Protein AF-A0A353GTS8-F1 (afdb_monomer)

Radius of gyration: 23.55 Å; Cα contacts (8 Å, |Δi|>4): 526; chains: 1; bounding box: 61×59×68 Å

Structure (mmCIF, N/CA/C/O backbone):
data_AF-A0A353GTS8-F1
#
_entry.id   AF-A0A353GTS8-F1
#
loop_
_atom_site.group_PDB
_atom_site.id
_atom_site.type_symbol
_atom_site.label_atom_id
_atom_site.label_alt_id
_atom_site.label_comp_id
_atom_site.label_asym_id
_atom_site.label_entity_id
_atom_site.label_seq_id
_atom_site.pdbx_PDB_ins_code
_atom_site.Cartn_x
_atom_site.Cartn_y
_atom_site.Cartn_z
_atom_site.occupancy
_atom_site.B_iso_or_equiv
_atom_site.auth_seq_id
_atom_site.auth_comp_id
_atom_site.auth_asym_id
_atom_site.auth_atom_id
_atom_site.pdbx_PDB_model_num
ATOM 1 N N . LYS A 1 1 ? 33.425 -7.346 -13.326 1.00 36.97 1 LYS A N 1
ATOM 2 C CA . LYS A 1 1 ? 34.165 -8.453 -13.984 1.00 36.97 1 LYS A CA 1
ATOM 3 C C . LYS A 1 1 ? 34.888 -9.309 -12.943 1.00 36.97 1 LYS A C 1
ATOM 5 O O . LYS A 1 1 ? 36.010 -9.003 -12.564 1.00 36.97 1 LYS A O 1
ATOM 10 N N . LYS A 1 2 ? 34.224 -10.371 -12.502 1.00 30.95 2 LYS A N 1
ATOM 11 C CA . LYS A 1 2 ? 34.784 -11.655 -12.063 1.00 30.95 2 LYS A CA 1
ATOM 12 C C . LYS A 1 2 ? 33.731 -12.673 -12.523 1.00 30.95 2 LYS A C 1
ATOM 14 O O . LYS A 1 2 ? 32.550 -12.360 -12.424 1.00 30.95 2 LYS A O 1
ATOM 19 N N . ASP A 1 3 ? 34.167 -13.762 -13.146 1.00 36.28 3 ASP A N 1
ATOM 20 C CA . ASP A 1 3 ? 33.335 -14.877 -13.640 1.00 36.28 3 ASP A CA 1
ATOM 21 C C . ASP A 1 3 ? 32.524 -14.676 -14.933 1.00 36.28 3 ASP A C 1
ATOM 23 O O . ASP A 1 3 ? 31.376 -15.080 -15.009 1.00 36.28 3 ASP A O 1
ATOM 27 N N . GLY A 1 4 ? 33.099 -14.100 -15.996 1.00 28.16 4 GLY A N 1
ATOM 28 C CA . GLY A 1 4 ? 32.528 -14.247 -17.355 1.00 28.16 4 GLY A CA 1
ATOM 29 C C . GLY A 1 4 ? 31.118 -13.671 -17.591 1.00 28.16 4 GLY A C 1
ATOM 30 O O . GLY A 1 4 ? 30.607 -13.765 -18.702 1.00 28.16 4 GLY A O 1
ATOM 31 N N . TYR A 1 5 ? 30.506 -13.040 -16.591 1.00 37.50 5 TYR A N 1
ATOM 32 C CA . TYR A 1 5 ? 29.200 -12.411 -16.699 1.00 37.50 5 TYR A CA 1
ATOM 33 C C . TYR A 1 5 ? 29.319 -11.118 -17.510 1.00 37.50 5 TYR A C 1
ATOM 35 O O . TYR A 1 5 ? 30.032 -10.184 -17.117 1.00 37.50 5 TYR A O 1
ATOM 43 N N . GLN A 1 6 ? 28.624 -11.063 -18.649 1.00 32.59 6 GLN A N 1
ATOM 44 C CA . GLN A 1 6 ? 28.297 -9.786 -19.269 1.00 32.59 6 GLN A CA 1
ATOM 45 C C . GLN A 1 6 ? 27.405 -9.029 -18.284 1.00 32.59 6 GLN A C 1
ATOM 47 O O . GLN A 1 6 ? 26.354 -9.513 -17.871 1.00 32.59 6 GLN A O 1
ATOM 52 N N . VAL A 1 7 ? 27.890 -7.877 -17.830 1.00 33.91 7 VAL A N 1
ATOM 53 C CA . VAL A 1 7 ? 27.122 -6.968 -16.982 1.00 33.91 7 VAL A CA 1
ATOM 54 C C . VAL A 1 7 ? 26.017 -6.410 -17.870 1.00 33.91 7 VAL A C 1
ATOM 56 O O . VAL A 1 7 ? 26.316 -5.660 -18.795 1.00 33.91 7 VAL A O 1
ATOM 59 N N . ALA A 1 8 ? 24.771 -6.821 -17.630 1.00 37.22 8 ALA A N 1
ATOM 60 C CA . ALA A 1 8 ? 23.622 -6.203 -18.272 1.00 37.22 8 ALA A CA 1
ATOM 61 C C . ALA A 1 8 ? 23.578 -4.722 -17.885 1.00 37.22 8 ALA A C 1
ATOM 63 O O . ALA A 1 8 ? 23.675 -4.376 -16.704 1.00 37.22 8 ALA A O 1
ATOM 64 N N . THR A 1 9 ? 23.442 -3.850 -18.879 1.00 31.28 9 THR A N 1
ATOM 65 C CA . THR A 1 9 ? 23.091 -2.451 -18.653 1.00 31.28 9 THR A CA 1
ATOM 66 C C . THR A 1 9 ? 21.663 -2.431 -18.118 1.00 31.28 9 THR A C 1
ATOM 68 O O . THR A 1 9 ? 20.727 -2.717 -18.857 1.00 31.28 9 THR A O 1
ATOM 71 N N . ILE A 1 10 ? 21.496 -2.150 -16.824 1.00 41.00 10 ILE A N 1
ATOM 72 C CA . ILE A 1 10 ? 20.175 -1.968 -16.219 1.00 41.00 10 ILE A CA 1
ATOM 73 C C . ILE A 1 10 ? 19.701 -0.566 -16.604 1.00 41.00 10 ILE A C 1
ATOM 75 O O . ILE A 1 10 ? 20.179 0.419 -16.044 1.00 41.00 10 ILE A O 1
ATOM 79 N N . ILE A 1 11 ? 18.782 -0.471 -17.563 1.00 36.62 11 ILE A N 1
ATOM 80 C CA . ILE A 1 11 ? 18.068 0.774 -17.875 1.00 36.62 11 ILE A CA 1
ATOM 81 C C . ILE A 1 11 ? 16.674 0.636 -17.264 1.00 36.62 11 ILE A C 1
ATOM 83 O O . ILE A 1 11 ? 15.942 -0.292 -17.600 1.00 36.62 11 ILE A O 1
ATOM 87 N N . GLY A 1 12 ? 16.331 1.504 -16.308 1.00 54.31 12 GLY A N 1
ATOM 88 C CA . GLY A 1 12 ? 14.983 1.546 -15.721 1.00 54.31 12 GLY A CA 1
ATOM 89 C C . GLY A 1 12 ? 14.512 0.245 -15.054 1.00 54.31 12 GLY A C 1
ATOM 90 O O . GLY A 1 12 ? 13.325 -0.047 -15.079 1.00 54.31 12 GLY A O 1
ATOM 91 N N . GLY A 1 13 ? 15.423 -0.568 -14.502 1.00 75.81 13 GLY A N 1
ATOM 92 C CA . GLY A 1 13 ? 15.072 -1.842 -13.856 1.00 75.81 13 GLY A CA 1
ATOM 93 C C . GLY A 1 13 ? 14.897 -3.031 -14.809 1.00 75.81 13 GLY A C 1
ATOM 94 O O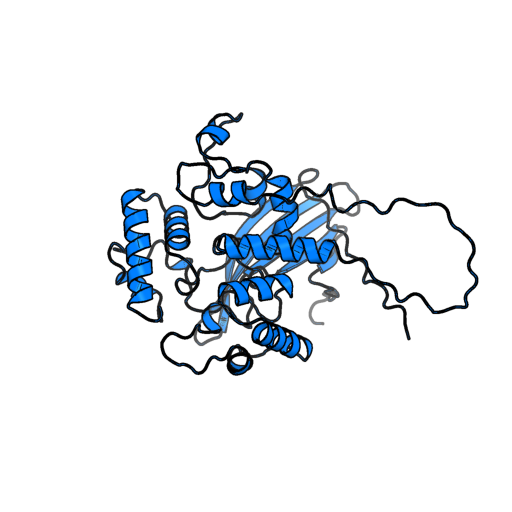 . GLY A 1 13 ? 14.585 -4.124 -14.347 1.00 75.81 13 GLY A O 1
ATOM 95 N N . ARG A 1 14 ? 15.139 -2.875 -16.118 1.00 86.81 14 ARG A N 1
ATOM 96 C CA . ARG A 1 14 ? 15.110 -3.976 -17.095 1.00 86.81 14 ARG A CA 1
ATOM 97 C C . ARG A 1 14 ? 16.515 -4.462 -17.463 1.00 86.81 14 ARG A C 1
ATOM 99 O O . ARG A 1 14 ? 17.439 -3.663 -17.589 1.00 86.81 14 ARG A O 1
ATOM 106 N N . ALA A 1 15 ? 16.657 -5.768 -17.679 1.00 88.38 15 ALA A N 1
ATOM 107 C CA . ALA A 1 15 ? 17.835 -6.409 -18.250 1.00 88.38 15 ALA A CA 1
ATOM 108 C C . ALA A 1 15 ? 17.426 -7.457 -19.296 1.00 88.38 15 ALA A C 1
ATOM 110 O O . ALA A 1 15 ? 16.598 -8.320 -19.015 1.00 88.38 15 ALA A O 1
ATOM 111 N N . ASP A 1 16 ? 18.042 -7.415 -20.475 1.00 89.25 16 ASP A N 1
ATOM 112 C CA . ASP A 1 16 ? 17.896 -8.432 -21.519 1.00 8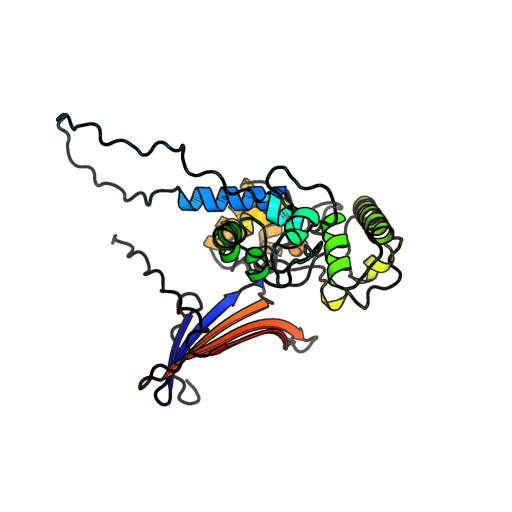9.25 16 ASP A CA 1
ATOM 113 C C . ASP A 1 16 ? 19.233 -9.170 -21.699 1.00 89.25 16 ASP A C 1
ATOM 115 O O . ASP A 1 16 ? 20.303 -8.559 -21.729 1.00 89.25 16 ASP A O 1
ATOM 119 N N . LEU A 1 17 ? 19.180 -10.498 -21.763 1.00 91.44 17 LEU A N 1
ATOM 120 C CA . LEU A 1 17 ? 20.337 -11.392 -21.765 1.00 91.44 17 LEU A CA 1
ATOM 121 C C . LEU A 1 17 ? 20.118 -12.524 -22.772 1.00 91.44 17 LEU A C 1
ATOM 123 O O . LEU A 1 17 ? 18.999 -13.002 -22.938 1.00 91.44 17 LEU A O 1
ATOM 127 N N . GLU A 1 18 ? 21.189 -13.021 -23.386 1.00 91.75 18 GLU A N 1
ATOM 128 C CA . GLU A 1 18 ? 21.155 -14.259 -24.168 1.00 91.75 18 GLU A CA 1
ATOM 129 C C . GLU A 1 18 ? 22.085 -15.298 -23.536 1.00 91.75 18 GLU A C 1
ATOM 131 O O . GLU A 1 18 ? 23.239 -15.001 -23.216 1.00 91.75 18 GLU A O 1
ATOM 136 N N . LYS A 1 19 ? 21.589 -16.522 -23.333 1.00 88.06 19 LYS A N 1
ATOM 137 C CA . LYS A 1 19 ? 22.383 -17.625 -22.786 1.00 88.06 19 LYS A CA 1
ATOM 138 C C . LYS A 1 19 ? 21.913 -18.969 -23.326 1.00 88.06 19 LYS A C 1
ATOM 140 O O . LYS A 1 19 ? 20.728 -19.273 -23.283 1.00 88.06 19 LYS A O 1
ATOM 145 N N . ASP A 1 20 ? 22.854 -19.776 -23.816 1.00 89.88 20 ASP A N 1
ATOM 146 C CA . ASP A 1 20 ? 22.619 -21.151 -24.283 1.00 89.88 20 ASP A CA 1
ATOM 147 C C . ASP A 1 20 ? 21.481 -21.276 -25.322 1.00 89.88 20 ASP A C 1
ATOM 149 O O . ASP A 1 20 ? 20.759 -22.271 -25.372 1.00 89.88 20 ASP A O 1
ATOM 153 N N . GLY A 1 21 ? 21.315 -20.252 -26.171 1.00 89.56 21 GLY A N 1
ATOM 154 C CA . GLY A 1 21 ? 20.250 -20.183 -27.177 1.00 89.56 21 GLY A CA 1
ATOM 155 C C . GLY A 1 21 ? 18.883 -19.753 -26.636 1.00 89.56 21 GLY A C 1
ATOM 156 O O . GLY A 1 21 ? 17.883 -19.936 -27.331 1.00 89.56 21 GLY A O 1
ATOM 157 N N . TYR A 1 22 ? 18.826 -19.193 -25.425 1.00 92.50 22 TYR A N 1
ATOM 158 C CA . TYR A 1 22 ? 17.634 -18.596 -24.828 1.00 92.50 22 TYR A CA 1
ATOM 159 C C . TYR A 1 22 ? 17.798 -17.090 -24.650 1.00 92.50 22 TYR A C 1
ATOM 161 O O . TYR A 1 22 ? 18.853 -16.625 -24.221 1.00 92.50 22 TYR A O 1
ATOM 169 N N . GLN A 1 23 ? 16.729 -16.347 -24.920 1.00 93.25 23 GLN A N 1
ATOM 170 C CA . GLN A 1 23 ? 16.597 -14.937 -24.567 1.00 93.25 23 GLN A CA 1
ATOM 171 C C . GLN A 1 23 ? 15.930 -14.832 -23.197 1.00 93.25 23 GLN A C 1
ATOM 173 O O . GLN A 1 23 ? 14.857 -15.397 -22.987 1.00 93.25 23 GLN A O 1
ATOM 178 N N . VAL A 1 24 ? 16.564 -14.124 -22.268 1.00 93.94 24 VAL A N 1
ATOM 179 C CA . VAL A 1 24 ? 16.074 -13.889 -20.912 1.00 93.94 24 VAL A CA 1
ATOM 180 C C . VAL A 1 24 ? 15.850 -12.395 -20.728 1.00 93.94 24 VAL A C 1
ATOM 182 O O . VAL A 1 24 ? 16.803 -11.623 -20.767 1.00 93.94 24 VAL A O 1
ATOM 185 N N . THR A 1 25 ? 14.605 -11.996 -20.493 1.00 93.69 25 THR A N 1
ATOM 186 C CA . THR A 1 25 ? 14.250 -10.625 -20.107 1.00 93.69 25 THR A CA 1
ATOM 187 C C . THR A 1 25 ? 13.888 -10.620 -18.632 1.00 93.69 25 THR A C 1
ATOM 189 O O . THR A 1 25 ? 13.064 -11.417 -18.195 1.00 93.69 25 THR A O 1
ATOM 192 N N . ILE A 1 26 ? 14.485 -9.719 -17.864 1.00 93.94 26 ILE A N 1
ATOM 193 C CA . ILE A 1 26 ? 14.225 -9.520 -16.440 1.00 93.94 26 ILE A CA 1
ATOM 194 C C . ILE A 1 26 ? 13.763 -8.080 -16.257 1.00 93.94 26 ILE A C 1
ATOM 196 O O . ILE A 1 26 ? 14.439 -7.157 -16.701 1.00 93.94 26 ILE A O 1
ATOM 200 N N . MET A 1 27 ? 12.642 -7.884 -15.580 1.00 92.62 27 MET A N 1
ATOM 201 C CA . MET A 1 27 ? 12.208 -6.595 -15.056 1.00 92.62 27 MET A CA 1
ATOM 202 C C . MET A 1 27 ? 12.216 -6.651 -13.535 1.00 92.62 27 MET A C 1
ATOM 204 O O . MET A 1 27 ? 11.795 -7.647 -12.947 1.00 92.62 27 MET A O 1
ATOM 208 N N . ILE A 1 28 ? 12.720 -5.588 -12.922 1.00 91.69 28 ILE A N 1
ATOM 209 C CA . ILE A 1 28 ? 12.871 -5.426 -11.483 1.00 91.69 28 ILE A CA 1
ATOM 210 C C . ILE A 1 28 ? 12.166 -4.135 -11.090 1.00 91.69 28 ILE A C 1
ATOM 212 O O . ILE A 1 28 ? 12.511 -3.064 -11.588 1.00 91.69 28 ILE A O 1
ATOM 216 N N . GLU A 1 29 ? 11.211 -4.240 -10.176 1.00 91.44 29 GLU A N 1
ATOM 217 C CA . GLU A 1 29 ? 10.439 -3.112 -9.663 1.00 91.44 29 GLU A CA 1
ATOM 218 C C . GLU A 1 29 ? 10.542 -3.041 -8.140 1.00 91.44 29 GLU A C 1
ATOM 220 O O . GLU A 1 29 ? 10.586 -4.063 -7.448 1.00 91.44 29 GLU A O 1
ATOM 225 N N . ASP A 1 30 ? 10.596 -1.817 -7.615 1.00 92.69 30 ASP A N 1
ATOM 226 C CA . ASP A 1 30 ? 10.519 -1.555 -6.182 1.00 92.69 30 ASP A CA 1
ATOM 227 C C . ASP A 1 30 ? 9.050 -1.397 -5.781 1.00 92.69 30 ASP A C 1
ATOM 229 O O . ASP A 1 30 ? 8.440 -0.348 -5.960 1.00 92.69 30 ASP A O 1
ATOM 233 N N . GLU A 1 31 ? 8.457 -2.456 -5.241 1.00 94.12 31 GLU A N 1
ATOM 234 C CA . GLU A 1 31 ? 7.093 -2.385 -4.708 1.00 94.12 31 GLU A CA 1
ATOM 235 C C . GLU A 1 31 ? 7.055 -1.581 -3.404 1.00 94.12 31 GLU A C 1
ATOM 237 O O . GLU A 1 31 ? 6.046 -0.960 -3.085 1.00 94.12 31 GLU A O 1
ATOM 242 N N . GLY A 1 32 ? 8.180 -1.515 -2.683 1.00 91.88 32 GLY A N 1
ATOM 243 C CA . GLY A 1 32 ? 8.329 -0.705 -1.478 1.00 91.88 32 GLY A CA 1
ATOM 244 C C . GLY A 1 32 ? 8.368 0.801 -1.742 1.00 91.88 32 GLY A C 1
ATOM 245 O O . GLY A 1 32 ? 8.532 1.564 -0.796 1.00 91.88 32 GLY A O 1
ATOM 246 N N . SER A 1 33 ? 8.246 1.252 -2.992 1.00 92.75 33 SER A N 1
ATOM 247 C CA . SER A 1 33 ? 8.158 2.669 -3.350 1.00 92.75 33 SER A CA 1
ATOM 248 C C . SER A 1 33 ? 6.769 3.107 -3.811 1.00 92.75 33 SER A C 1
ATOM 250 O O . SER A 1 33 ? 6.585 4.266 -4.184 1.00 92.75 33 SER A O 1
ATOM 252 N N . LYS A 1 34 ? 5.791 2.199 -3.813 1.00 94.94 34 LYS A N 1
ATOM 253 C CA . LYS A 1 34 ? 4.416 2.491 -4.216 1.00 94.94 34 LYS A CA 1
ATOM 254 C C . LYS A 1 34 ? 3.523 2.606 -2.974 1.00 94.94 34 LYS A C 1
ATOM 256 O O . LYS A 1 34 ? 3.713 1.858 -2.015 1.00 94.94 34 LYS A O 1
ATOM 261 N N . PRO A 1 35 ? 2.531 3.511 -2.962 1.00 94.69 35 PRO A N 1
ATOM 262 C CA . PRO A 1 35 ? 1.462 3.481 -1.971 1.00 94.69 35 PRO A CA 1
ATOM 263 C C . PRO A 1 35 ? 0.787 2.106 -1.920 1.00 94.69 35 PRO A C 1
ATOM 265 O O . PRO A 1 35 ? 0.480 1.518 -2.961 1.00 94.69 35 PRO A O 1
ATOM 268 N N . ASN A 1 36 ? 0.530 1.599 -0.712 1.00 95.69 36 ASN A N 1
ATOM 269 C CA . ASN A 1 36 ? -0.175 0.335 -0.551 1.00 95.69 36 ASN A CA 1
ATOM 270 C C . ASN A 1 36 ? -1.692 0.555 -0.676 1.00 95.69 36 ASN A C 1
ATOM 272 O O . ASN A 1 36 ? -2.318 1.212 0.164 1.00 95.69 36 ASN A O 1
ATOM 276 N N . LEU A 1 37 ? -2.281 -0.037 -1.715 1.00 96.25 37 LEU A N 1
ATOM 277 C CA . LEU A 1 37 ? -3.697 0.033 -2.060 1.00 96.25 37 LEU A CA 1
ATOM 278 C C . LEU A 1 37 ? -4.599 -0.423 -0.912 1.00 96.25 37 LEU A C 1
ATOM 280 O O . LEU A 1 37 ? -5.685 0.114 -0.732 1.00 96.25 37 LEU A O 1
ATOM 284 N N . ASN A 1 38 ? -4.147 -1.376 -0.098 1.00 95.94 38 ASN A N 1
ATOM 285 C CA . ASN A 1 38 ? -4.905 -1.872 1.046 1.00 95.94 38 ASN A CA 1
ATOM 286 C C . ASN A 1 38 ? -5.021 -0.846 2.181 1.00 95.94 38 ASN A C 1
ATOM 288 O O . ASN A 1 38 ? -5.949 -0.928 2.981 1.00 95.94 38 ASN A O 1
ATOM 292 N N . THR A 1 39 ? -4.108 0.126 2.241 1.00 94.44 39 THR A N 1
ATOM 293 C CA . THR A 1 39 ? -4.045 1.122 3.322 1.00 94.44 39 THR A CA 1
ATOM 294 C C . THR A 1 39 ? -4.576 2.496 2.946 1.00 94.44 39 THR A C 1
ATOM 296 O O . THR A 1 39 ? -4.902 3.264 3.844 1.00 94.44 39 THR A O 1
ATOM 299 N N . LEU A 1 40 ? -4.665 2.807 1.648 1.00 94.69 40 LEU A N 1
ATOM 300 C CA . LEU A 1 40 ? -5.148 4.108 1.189 1.00 94.69 40 LEU A CA 1
ATOM 301 C C . LEU A 1 40 ? -6.612 4.320 1.576 1.00 94.69 40 LEU A C 1
ATOM 303 O O . LEU A 1 40 ? -7.454 3.445 1.339 1.00 94.69 40 LEU A O 1
ATOM 307 N N . SER A 1 41 ? -6.916 5.496 2.121 1.00 93.75 41 SER A N 1
ATOM 308 C CA . SER A 1 41 ? -8.300 5.897 2.379 1.00 93.75 41 SER A CA 1
ATOM 309 C C . SER A 1 41 ? -9.046 6.225 1.080 1.00 93.75 41 SER A C 1
ATOM 311 O O . SER A 1 41 ? -8.433 6.430 0.030 1.00 93.75 41 SER A O 1
ATOM 313 N N . ASP A 1 42 ? -10.370 6.351 1.154 1.00 93.25 42 ASP A N 1
ATOM 314 C CA . ASP A 1 42 ? -11.218 6.803 0.042 1.00 93.25 42 ASP A CA 1
ATOM 315 C C . ASP A 1 42 ? -10.728 8.150 -0.525 1.00 93.25 42 ASP A C 1
ATOM 317 O O . ASP A 1 42 ? -10.682 8.352 -1.740 1.00 93.25 42 ASP A O 1
ATOM 321 N N . LYS A 1 43 ? -10.266 9.057 0.351 1.00 93.06 43 LYS A N 1
ATOM 322 C CA . LYS A 1 43 ? -9.680 10.348 -0.040 1.00 93.06 43 LYS A CA 1
ATOM 323 C C . LYS A 1 43 ? -8.362 10.163 -0.797 1.00 93.06 43 LYS A C 1
ATOM 325 O O . LYS A 1 43 ? -8.142 10.841 -1.800 1.00 93.06 43 LYS A O 1
ATOM 330 N N . GLY A 1 44 ? -7.490 9.272 -0.327 1.00 94.69 44 GLY A N 1
ATOM 331 C CA . GLY A 1 44 ? -6.209 8.970 -0.967 1.00 94.69 44 GLY A CA 1
ATOM 332 C C . GLY A 1 44 ? -6.382 8.337 -2.341 1.00 94.69 44 GLY A C 1
ATOM 333 O O . GLY A 1 44 ? -5.717 8.747 -3.290 1.00 94.69 44 GLY A O 1
ATOM 334 N N . LEU A 1 45 ? -7.323 7.399 -2.467 1.00 94.88 45 LEU A N 1
ATOM 335 C CA . LEU A 1 45 ? -7.688 6.770 -3.736 1.00 94.88 45 LEU A CA 1
ATOM 336 C C . LEU A 1 45 ? -8.274 7.781 -4.728 1.00 94.88 45 LEU A C 1
ATOM 338 O O . LEU A 1 45 ? -7.855 7.818 -5.885 1.00 94.88 45 LEU A O 1
ATOM 342 N N . GLY A 1 46 ? -9.180 8.649 -4.271 1.00 94.75 46 GLY A N 1
ATOM 343 C CA . GLY A 1 46 ? -9.726 9.725 -5.098 1.00 94.75 46 GLY A CA 1
ATOM 344 C C . GLY A 1 46 ? -8.645 10.690 -5.595 1.00 94.75 46 GLY A C 1
ATOM 345 O O . GLY A 1 46 ? -8.610 11.016 -6.781 1.00 94.75 46 GLY A O 1
ATOM 346 N N . LEU A 1 47 ? -7.721 11.100 -4.718 1.00 95.81 47 LEU A N 1
ATOM 347 C CA . LEU A 1 47 ? -6.585 11.947 -5.095 1.00 95.81 47 LEU A CA 1
ATOM 348 C C . LEU A 1 47 ? -5.661 11.248 -6.100 1.00 95.81 47 LEU A C 1
ATOM 350 O O . LEU A 1 47 ? -5.216 11.874 -7.060 1.00 95.81 47 LEU A O 1
ATOM 354 N N . LEU A 1 48 ? -5.380 9.960 -5.899 1.00 95.94 48 LEU A N 1
ATOM 355 C CA . LEU A 1 48 ? -4.561 9.172 -6.813 1.00 95.94 48 LEU A CA 1
ATOM 356 C C . LEU A 1 48 ? -5.173 9.134 -8.221 1.00 95.94 48 LEU A C 1
ATOM 358 O O . LEU A 1 48 ? -4.477 9.459 -9.180 1.00 95.94 48 LEU A O 1
ATOM 362 N N . SER A 1 49 ? -6.470 8.817 -8.337 1.00 94.81 49 SER A N 1
ATOM 363 C CA . SER A 1 49 ? -7.195 8.817 -9.620 1.00 94.81 49 SER A CA 1
ATOM 364 C C . SER A 1 49 ? -7.072 10.162 -10.329 1.00 94.81 49 SER A C 1
ATOM 366 O O . SER A 1 49 ? -6.660 10.223 -11.484 1.00 94.81 49 SER A O 1
ATOM 368 N N . GLN A 1 50 ? -7.337 11.255 -9.604 1.00 93.75 50 GLN A N 1
ATOM 369 C CA . GLN A 1 50 ? -7.267 12.614 -10.146 1.00 93.75 50 GLN A CA 1
ATOM 370 C C . GLN A 1 50 ? -5.867 12.964 -10.658 1.00 93.75 50 GLN A C 1
ATOM 372 O O . GLN A 1 50 ? -5.724 13.558 -11.726 1.00 93.75 50 GLN A O 1
ATOM 377 N N . LEU A 1 51 ? -4.819 12.599 -9.915 1.00 94.50 51 LEU A N 1
ATOM 378 C CA . LEU A 1 51 ? -3.444 12.880 -10.318 1.00 94.50 51 LEU A CA 1
ATOM 379 C C . LEU A 1 51 ? -3.033 12.067 -11.552 1.00 94.50 51 LEU A C 1
ATOM 381 O O . LEU A 1 51 ? -2.398 12.626 -12.448 1.00 94.50 51 LEU A O 1
ATOM 385 N N . ILE A 1 52 ? -3.431 10.794 -11.640 1.00 92.62 52 ILE A N 1
ATOM 386 C CA . ILE A 1 52 ? -3.165 9.943 -12.811 1.00 92.62 52 ILE A CA 1
ATOM 387 C C . ILE A 1 52 ? -3.875 10.498 -14.048 1.00 92.62 52 ILE A C 1
ATOM 389 O O . ILE A 1 52 ? -3.248 10.689 -15.090 1.00 92.62 52 ILE A O 1
ATOM 393 N N . GLU A 1 53 ? -5.159 10.828 -13.922 1.00 89.88 53 GLU A N 1
ATOM 394 C CA . GLU A 1 53 ? -5.942 11.442 -14.996 1.00 89.88 53 GLU A CA 1
ATOM 395 C C . GLU A 1 53 ? -5.317 12.770 -15.442 1.00 89.88 53 GLU A C 1
ATOM 397 O O . GLU A 1 53 ? -5.123 12.992 -16.636 1.00 89.88 53 GLU A O 1
ATOM 402 N N . SER A 1 54 ? -4.896 13.622 -14.501 1.00 89.25 54 SER A N 1
ATOM 403 C CA . SER A 1 54 ? -4.252 14.902 -14.825 1.00 89.25 54 SER A CA 1
ATOM 404 C C . SER A 1 54 ? -2.934 14.736 -15.591 1.00 89.25 54 SER A C 1
ATOM 406 O O . SER A 1 54 ? -2.662 15.500 -16.518 1.00 89.25 54 SER A O 1
ATOM 408 N N . LYS A 1 55 ? -2.139 13.711 -15.252 1.00 87.31 55 LYS A N 1
ATOM 409 C CA . LYS A 1 55 ? -0.887 13.371 -15.943 1.00 87.31 55 LYS A CA 1
ATOM 410 C C . LYS A 1 55 ? -1.154 12.880 -17.366 1.00 87.31 55 LYS A C 1
ATOM 412 O O . LYS A 1 55 ? -0.395 13.222 -18.266 1.00 87.31 55 LYS A O 1
ATOM 417 N N . ASN A 1 56 ? -2.238 12.134 -17.571 1.00 78.62 56 ASN A N 1
ATOM 418 C CA . ASN A 1 56 ? -2.630 11.622 -18.884 1.00 78.62 56 ASN A CA 1
ATOM 419 C C . ASN A 1 56 ? -3.261 12.699 -19.787 1.00 78.62 56 ASN A C 1
ATOM 421 O O . ASN A 1 56 ? -3.198 12.578 -21.008 1.00 78.62 56 ASN A O 1
ATOM 425 N N . ILE A 1 57 ? -3.852 13.750 -19.205 1.00 68.94 57 ILE A N 1
ATOM 426 C CA . ILE A 1 57 ? -4.468 14.864 -19.946 1.00 68.94 57 ILE A CA 1
ATOM 427 C C . ILE A 1 57 ? -3.436 15.913 -20.388 1.00 68.94 57 ILE A C 1
ATOM 429 O O . ILE A 1 57 ? -3.686 16.605 -21.373 1.00 68.94 57 ILE A O 1
ATOM 433 N N . GLN A 1 58 ? -2.282 16.053 -19.716 1.00 47.47 58 GLN A N 1
ATOM 434 C CA . GLN A 1 58 ? -1.257 17.013 -20.145 1.00 47.47 58 GLN A CA 1
ATOM 435 C C . GLN A 1 58 ? -0.758 16.681 -21.566 1.00 47.47 58 GLN A C 1
ATOM 437 O O . GLN A 1 58 ? -0.089 15.661 -21.756 1.00 47.47 58 GLN A O 1
ATOM 442 N N . PRO A 1 59 ? -1.016 17.540 -22.575 1.00 43.31 59 PRO A N 1
ATOM 443 C CA . PRO A 1 59 ? -0.384 17.393 -23.874 1.00 43.31 59 PRO A CA 1
ATOM 444 C C . PRO A 1 59 ? 1.121 17.549 -23.675 1.00 43.31 59 PRO A C 1
ATOM 446 O O . PRO A 1 59 ? 1.565 18.412 -22.918 1.00 43.31 59 PRO A O 1
ATOM 449 N N . THR A 1 60 ? 1.916 16.739 -24.371 1.00 37.81 60 THR A N 1
ATOM 450 C CA . THR A 1 60 ? 3.349 17.015 -24.517 1.00 37.81 60 THR A CA 1
ATOM 451 C C . THR A 1 60 ? 3.453 18.356 -25.246 1.00 37.81 60 THR A C 1
ATOM 453 O O . THR A 1 60 ? 3.268 18.410 -26.456 1.00 37.81 60 THR A O 1
ATOM 456 N N . VAL A 1 61 ? 3.619 19.457 -24.508 1.00 35.97 61 VAL A N 1
ATOM 457 C CA . VAL A 1 61 ? 3.763 20.789 -25.098 1.00 35.97 61 VAL A CA 1
ATOM 458 C C . VAL A 1 61 ? 5.179 20.865 -25.653 1.00 35.97 61 VAL A C 1
ATOM 460 O O . VAL A 1 61 ? 6.119 21.185 -24.933 1.00 35.97 61 VAL A O 1
ATOM 463 N N . THR A 1 62 ? 5.346 20.513 -26.924 1.00 34.09 62 THR A N 1
ATOM 464 C CA . THR A 1 62 ? 6.518 20.920 -27.700 1.00 34.09 62 THR A CA 1
ATOM 465 C C . THR A 1 62 ? 6.500 22.451 -27.772 1.00 34.09 62 THR A C 1
ATOM 467 O O . THR A 1 62 ? 5.452 23.016 -28.109 1.00 34.09 62 THR A O 1
ATOM 470 N N . PRO A 1 63 ? 7.593 23.162 -27.447 1.00 39.62 63 PRO A N 1
ATOM 471 C CA . PRO A 1 63 ? 7.634 24.598 -27.657 1.00 39.62 63 PRO A CA 1
ATOM 472 C C . PRO A 1 63 ? 7.624 24.848 -29.167 1.00 39.62 63 PRO A C 1
ATOM 474 O O . PRO A 1 63 ? 8.581 24.543 -29.872 1.00 39.62 63 PRO A O 1
ATOM 477 N N . ALA A 1 64 ? 6.507 25.357 -29.686 1.00 35.50 64 ALA A N 1
ATOM 478 C CA . ALA A 1 64 ? 6.432 25.794 -31.069 1.00 35.50 64 ALA A CA 1
ATOM 479 C C . ALA A 1 64 ? 7.378 26.987 -31.254 1.00 35.50 64 ALA A C 1
ATOM 481 O O . ALA A 1 64 ? 7.190 28.038 -30.638 1.00 35.50 64 ALA A O 1
ATOM 482 N N . ALA A 1 65 ? 8.391 26.797 -32.098 1.00 38.91 65 ALA A N 1
ATOM 483 C CA . ALA A 1 65 ? 9.254 27.859 -32.576 1.00 38.91 65 ALA A CA 1
ATOM 484 C C . ALA A 1 65 ? 8.407 28.978 -33.199 1.00 38.91 65 ALA A C 1
ATOM 486 O O . ALA A 1 65 ? 7.586 28.754 -34.092 1.00 38.91 65 ALA A O 1
ATOM 487 N N . ASP A 1 66 ? 8.624 30.184 -32.689 1.00 41.88 66 ASP A N 1
ATOM 488 C CA . ASP A 1 66 ? 8.090 31.436 -33.198 1.00 41.88 66 ASP A CA 1
ATOM 489 C C . ASP A 1 66 ? 8.518 31.629 -34.660 1.00 41.88 66 ASP A C 1
ATOM 491 O O . ASP A 1 66 ? 9.710 31.654 -34.970 1.00 41.88 66 ASP A O 1
ATOM 495 N N . ASN A 1 67 ? 7.550 31.751 -35.569 1.00 39.34 67 ASN A N 1
ATOM 496 C CA . ASN A 1 67 ? 7.796 32.327 -36.884 1.00 39.34 67 ASN A CA 1
ATOM 497 C C . ASN A 1 67 ? 6.536 33.000 -37.437 1.00 39.34 67 ASN A C 1
ATOM 499 O O . ASN A 1 67 ? 5.636 32.363 -37.977 1.00 39.34 67 ASN A O 1
ATOM 503 N N . SER A 1 68 ? 6.559 34.331 -37.338 1.00 39.25 68 SER A N 1
ATOM 504 C CA . SER A 1 68 ? 6.045 35.317 -38.298 1.00 39.25 68 SER A CA 1
ATOM 505 C C . SER A 1 68 ? 4.598 35.172 -38.786 1.00 39.25 68 SER A C 1
ATOM 507 O O . SER A 1 68 ? 4.243 34.306 -39.581 1.00 39.25 68 SER A O 1
ATOM 509 N N . GLY A 1 69 ? 3.785 36.140 -38.369 1.00 41.19 69 GLY A N 1
ATOM 510 C CA . GLY A 1 69 ? 2.369 36.236 -38.676 1.00 41.19 69 GLY A CA 1
ATOM 511 C C . GLY A 1 69 ? 1.995 36.420 -40.148 1.00 41.19 69 GLY A C 1
ATOM 512 O O . GLY A 1 69 ? 2.660 37.089 -40.934 1.00 41.19 69 GLY A O 1
ATOM 513 N N . THR A 1 70 ? 0.818 35.898 -40.476 1.00 31.12 70 THR A N 1
ATOM 514 C CA . THR A 1 70 ? -0.197 36.529 -41.334 1.00 31.12 70 THR A CA 1
ATOM 515 C C . THR A 1 70 ? -1.534 35.817 -41.072 1.00 31.12 70 THR A C 1
ATOM 517 O O . THR A 1 70 ? -1.530 34.603 -40.872 1.00 31.12 70 THR A O 1
ATOM 520 N N . PRO A 1 71 ? -2.682 36.520 -41.010 1.00 39.00 71 PRO A N 1
ATOM 521 C CA . PRO A 1 71 ? -3.954 35.890 -40.686 1.00 39.00 71 PRO A CA 1
ATOM 522 C C . PRO A 1 71 ? -4.563 35.316 -41.966 1.00 39.00 71 PRO A C 1
ATOM 524 O O . PRO A 1 71 ? -4.873 36.051 -42.903 1.00 39.00 71 PRO A O 1
ATOM 527 N N . THR A 1 72 ? -4.730 34.001 -42.038 1.00 31.41 72 THR A N 1
ATOM 528 C CA . THR A 1 72 ? -5.552 33.377 -43.079 1.00 31.41 72 THR A CA 1
ATOM 529 C C . THR A 1 72 ? -6.472 32.370 -42.414 1.00 31.41 72 THR A C 1
ATOM 531 O O . THR A 1 72 ? -6.024 31.489 -41.685 1.00 31.41 72 THR A O 1
ATOM 534 N N . GLU A 1 73 ? -7.766 32.592 -42.615 1.00 42.34 73 GLU A N 1
ATOM 535 C CA . GLU A 1 73 ? -8.885 31.828 -42.079 1.00 42.34 73 GLU A CA 1
ATOM 536 C C . GLU A 1 73 ? -8.702 30.323 -42.327 1.00 42.34 73 GLU A C 1
ATOM 538 O O . GLU A 1 73 ? -8.598 29.875 -43.470 1.00 42.34 73 GLU A O 1
ATOM 543 N N . THR A 1 74 ? -8.682 29.539 -41.249 1.00 29.16 74 THR A N 1
ATOM 544 C CA . THR A 1 74 ? -8.739 28.075 -41.285 1.00 29.16 74 THR A CA 1
ATOM 545 C C . THR A 1 74 ? -10.100 27.583 -40.782 1.00 29.16 74 THR A C 1
ATOM 547 O O . THR A 1 74 ? -10.684 28.181 -39.875 1.00 29.16 74 THR A O 1
ATOM 550 N N . PRO A 1 75 ? -10.626 26.493 -41.370 1.00 35.25 75 PRO A N 1
ATOM 551 C CA . PRO A 1 75 ? -11.909 25.918 -41.007 1.00 35.25 75 PRO A CA 1
ATOM 552 C C . PRO A 1 75 ? -11.827 25.278 -39.621 1.00 35.25 75 PRO A C 1
ATOM 554 O O . PRO A 1 75 ? -10.818 24.683 -39.246 1.00 35.25 75 PRO A O 1
ATOM 557 N N . THR A 1 76 ? -12.923 25.393 -38.880 1.00 34.19 76 THR A N 1
ATOM 558 C CA . THR A 1 76 ? -13.178 24.796 -37.569 1.00 34.19 76 THR A CA 1
ATOM 559 C C . THR A 1 76 ? -12.931 23.283 -37.589 1.00 34.19 76 THR A C 1
ATOM 561 O O . THR A 1 76 ? -13.820 22.491 -37.895 1.00 34.19 76 THR A O 1
ATOM 564 N N . VAL A 1 77 ? -11.713 22.867 -37.237 1.00 37.28 77 VAL A N 1
ATOM 565 C CA . VAL A 1 77 ? -11.436 21.515 -36.747 1.00 37.28 77 VAL A CA 1
ATOM 566 C C . VAL A 1 77 ? -11.910 21.497 -35.300 1.00 37.28 77 VAL A C 1
ATOM 568 O O . VAL A 1 77 ? -11.425 22.265 -34.471 1.00 37.28 77 VAL A O 1
ATOM 571 N N . GLY A 1 78 ? -12.931 20.688 -35.022 1.00 31.39 78 GLY A N 1
ATOM 572 C CA . GLY A 1 78 ? -13.490 20.548 -33.687 1.00 31.39 78 GLY A CA 1
ATOM 573 C C . GLY A 1 78 ? -12.408 20.147 -32.692 1.00 31.39 78 GLY A C 1
ATOM 574 O O . GLY A 1 78 ? -11.813 19.078 -32.816 1.00 31.39 78 GLY A O 1
ATOM 575 N N . ASN A 1 79 ? -12.186 20.994 -31.687 1.00 37.31 79 ASN A N 1
ATOM 576 C CA . ASN A 1 79 ? -11.620 20.535 -30.428 1.00 37.31 79 ASN A CA 1
ATOM 577 C C . ASN A 1 79 ? -12.482 19.362 -29.941 1.00 37.31 79 ASN A C 1
ATOM 579 O O . ASN A 1 79 ? -13.709 19.514 -29.907 1.00 37.31 79 ASN A O 1
ATOM 583 N N . PRO A 1 80 ? -11.903 18.221 -29.534 1.00 36.03 80 PRO A N 1
ATOM 584 C CA . PRO A 1 80 ? -12.659 17.288 -28.724 1.00 36.03 80 PRO A CA 1
ATOM 585 C C . PRO A 1 80 ? -13.072 18.038 -27.454 1.00 36.03 80 PRO A C 1
ATOM 587 O O . PRO A 1 80 ? -12.242 18.523 -26.684 1.00 36.03 80 PRO A O 1
ATOM 590 N N . SER A 1 81 ? -14.381 18.212 -27.300 1.00 32.12 81 SER A N 1
ATOM 591 C CA . SER A 1 81 ? -14.999 18.667 -26.062 1.00 32.12 81 SER A CA 1
ATOM 592 C C . SER A 1 81 ? -14.555 17.729 -24.928 1.00 32.12 81 SER A C 1
ATOM 594 O O . SER A 1 81 ? -14.547 16.515 -25.140 1.00 32.12 81 SER A O 1
ATOM 596 N N . PRO A 1 82 ? -14.210 18.229 -23.728 1.00 42.38 82 PRO A N 1
ATOM 597 C CA . PRO A 1 82 ? -13.779 17.411 -22.588 1.00 42.38 82 PRO A CA 1
ATOM 598 C C . PRO A 1 82 ? -14.919 16.584 -21.949 1.00 42.38 82 PRO A C 1
ATOM 600 O O . PRO A 1 82 ? -14.892 16.318 -20.752 1.00 42.38 82 PRO A O 1
ATOM 603 N N . SER A 1 83 ? -15.955 16.208 -22.703 1.00 39.50 83 SER A N 1
ATOM 604 C CA . SER A 1 83 ? -17.213 15.693 -22.150 1.00 39.50 83 SER A CA 1
ATOM 605 C C . SER A 1 83 ? -17.353 14.170 -22.093 1.00 39.50 83 SER A C 1
ATOM 607 O O . SER A 1 83 ? -18.331 13.716 -21.508 1.00 39.50 83 SER A O 1
ATOM 609 N N . ASP A 1 84 ? -16.414 13.378 -22.626 1.00 42.19 84 ASP A N 1
ATOM 610 C CA . ASP A 1 84 ? -16.673 11.939 -22.841 1.00 42.19 84 ASP A CA 1
ATOM 611 C C . ASP A 1 84 ? -15.701 10.972 -22.133 1.00 42.19 84 ASP A C 1
ATOM 613 O O . ASP A 1 84 ? -15.885 9.757 -22.208 1.00 42.19 84 ASP A O 1
ATOM 617 N N . THR A 1 85 ? -14.709 11.446 -21.370 1.00 47.38 85 THR A N 1
ATOM 618 C CA . THR A 1 85 ? -14.052 10.582 -20.371 1.00 47.38 85 THR A CA 1
ATOM 619 C C . THR A 1 85 ? -14.920 10.543 -19.125 1.00 47.38 85 THR A C 1
ATOM 621 O O . THR A 1 85 ? -14.765 11.360 -18.219 1.00 47.38 85 THR A O 1
ATOM 624 N N . GLN A 1 86 ? -15.868 9.605 -19.091 1.00 61.41 86 GLN A N 1
ATOM 625 C CA . GLN A 1 86 ? -16.559 9.254 -17.856 1.00 61.41 86 GLN A CA 1
ATOM 626 C C . GLN A 1 86 ? -15.496 8.862 -16.823 1.00 61.41 86 GLN A C 1
ATOM 628 O O . GLN A 1 86 ? -14.765 7.891 -17.023 1.00 61.41 86 GLN A O 1
ATOM 633 N N . GLN A 1 87 ? -15.375 9.657 -15.759 1.00 80.00 87 GLN A N 1
ATOM 634 C CA . GLN A 1 87 ? -14.449 9.394 -14.663 1.00 80.00 87 GLN A CA 1
ATOM 635 C C . GLN A 1 87 ? -14.672 7.966 -14.150 1.00 80.00 87 GLN A C 1
ATOM 637 O O . GLN A 1 87 ? -15.811 7.572 -13.879 1.00 80.00 87 GLN A O 1
ATOM 642 N N . ILE A 1 88 ? -13.597 7.181 -14.049 1.00 88.81 88 ILE A N 1
ATOM 643 C CA . ILE A 1 88 ? -13.682 5.800 -13.570 1.00 88.81 88 ILE A CA 1
ATOM 644 C C . ILE A 1 88 ? -14.053 5.854 -12.086 1.00 88.81 88 ILE A C 1
ATOM 646 O O . ILE A 1 88 ? -13.293 6.368 -11.267 1.00 88.81 88 ILE A O 1
ATOM 650 N N . SER A 1 89 ? -15.233 5.339 -11.730 1.00 94.06 89 SER A N 1
ATOM 651 C CA . SER A 1 89 ? -15.624 5.235 -10.323 1.00 94.06 89 SER A CA 1
ATOM 652 C C . SER A 1 89 ? -14.777 4.181 -9.609 1.00 94.06 89 SER A C 1
ATOM 654 O O . SER A 1 89 ? -14.587 3.074 -10.115 1.00 94.06 89 SER A O 1
ATOM 656 N N . LEU A 1 90 ? -14.307 4.520 -8.407 1.00 96.25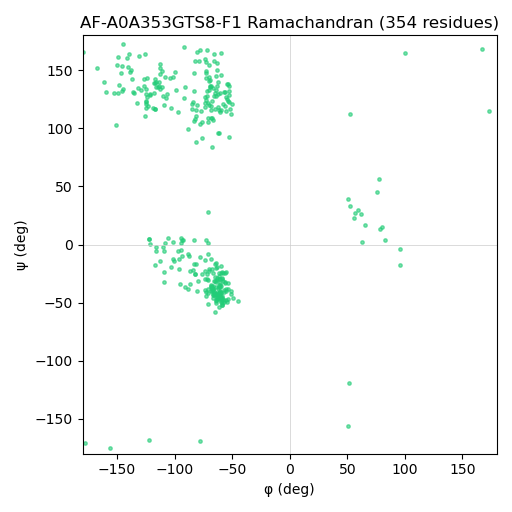 90 LEU A N 1
ATOM 657 C CA . LEU A 1 90 ? -13.571 3.612 -7.526 1.00 96.25 90 LEU A CA 1
ATOM 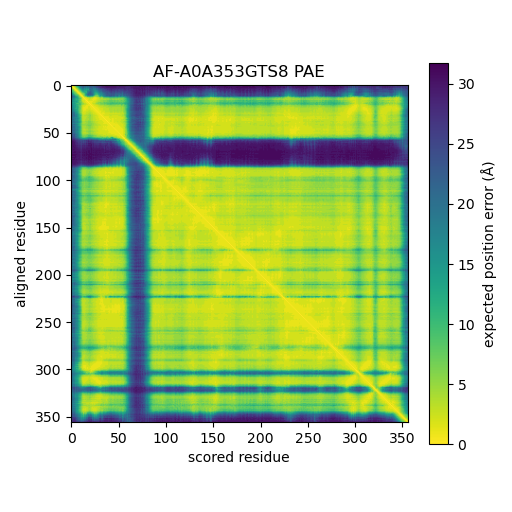658 C C . LEU A 1 90 ? -14.476 2.906 -6.504 1.00 96.25 90 LEU A C 1
ATOM 660 O O . LEU A 1 90 ? -13.982 2.097 -5.719 1.00 96.25 90 LEU A O 1
ATOM 664 N N . ASP A 1 91 ? -15.790 3.155 -6.530 1.00 96.56 91 ASP A N 1
ATOM 665 C CA . ASP A 1 91 ? -16.761 2.508 -5.640 1.00 96.56 91 ASP A CA 1
ATOM 666 C C . ASP A 1 91 ? -16.644 0.972 -5.629 1.00 96.56 91 ASP A C 1
ATOM 668 O O . ASP A 1 91 ? -16.653 0.403 -4.537 1.00 96.56 91 ASP A O 1
ATOM 672 N N . PRO A 1 92 ? -16.464 0.269 -6.774 1.00 97.00 92 PRO A N 1
ATOM 673 C CA . PRO A 1 92 ? -16.293 -1.184 -6.757 1.00 97.00 92 PRO A CA 1
ATOM 674 C C . PRO A 1 92 ? -15.073 -1.659 -5.964 1.00 97.00 92 PRO A C 1
ATOM 676 O O . PRO A 1 92 ? -15.139 -2.707 -5.330 1.00 97.00 92 PRO A O 1
ATOM 679 N N . LEU A 1 93 ? -13.971 -0.901 -5.984 1.00 96.75 93 LEU A N 1
ATOM 680 C CA . LEU A 1 93 ? -12.767 -1.219 -5.215 1.00 96.75 93 LEU A CA 1
ATOM 681 C C . LEU A 1 93 ? -12.995 -1.006 -3.715 1.00 96.75 93 LEU A C 1
ATOM 683 O O . LEU A 1 93 ? -12.556 -1.820 -2.901 1.00 96.75 93 LEU A O 1
ATOM 687 N N . LEU A 1 94 ? -13.680 0.078 -3.351 1.00 95.25 94 LEU A N 1
ATOM 688 C CA . LEU A 1 94 ? -14.011 0.374 -1.959 1.00 95.25 94 LEU A CA 1
ATOM 689 C C . LEU A 1 94 ? -14.950 -0.691 -1.381 1.00 95.25 94 LEU A C 1
ATOM 691 O O . LEU A 1 94 ? -14.649 -1.273 -0.339 1.00 95.25 94 LEU A O 1
ATOM 695 N N . ASP A 1 95 ? -16.012 -1.027 -2.115 1.00 96.19 95 ASP A N 1
ATOM 696 C CA . ASP A 1 95 ? -16.963 -2.074 -1.742 1.00 96.19 95 ASP A CA 1
ATOM 697 C C . ASP A 1 95 ? -16.320 -3.466 -1.680 1.00 96.19 95 ASP A C 1
ATOM 699 O O . ASP A 1 95 ? -16.759 -4.304 -0.897 1.00 96.19 95 ASP A O 1
ATOM 703 N N . TRP A 1 96 ? -15.295 -3.732 -2.496 1.00 96.12 96 TRP A N 1
ATOM 704 C CA . TRP A 1 96 ? -14.578 -5.008 -2.476 1.00 96.12 96 TRP A CA 1
ATOM 705 C C . TRP A 1 96 ? -13.761 -5.207 -1.198 1.00 96.12 96 TRP A C 1
ATOM 707 O O . TRP A 1 96 ? -13.609 -6.338 -0.733 1.00 96.12 96 TRP A O 1
ATOM 717 N N . ARG A 1 97 ? -13.193 -4.120 -0.660 1.00 93.44 97 ARG A N 1
ATOM 718 C CA . ARG A 1 97 ? -12.275 -4.148 0.486 1.00 93.44 97 ARG A CA 1
ATOM 719 C C . ARG A 1 97 ? -12.992 -4.003 1.821 1.00 93.44 97 ARG A C 1
ATOM 721 O O . ARG A 1 97 ? -12.532 -4.574 2.807 1.00 93.44 97 ARG A O 1
ATOM 728 N N . ASP A 1 98 ? -14.040 -3.192 1.884 1.00 91.00 98 ASP A N 1
ATOM 729 C CA . ASP A 1 98 ? -14.735 -2.958 3.145 1.00 91.00 98 ASP A CA 1
ATOM 730 C C . ASP A 1 98 ? -15.746 -4.070 3.472 1.00 91.00 98 ASP A C 1
ATOM 732 O O . ASP A 1 98 ? -16.222 -4.792 2.599 1.00 91.00 98 ASP A O 1
ATOM 736 N N . ARG A 1 99 ? -16.084 -4.192 4.758 1.00 90.44 99 ARG A N 1
ATOM 737 C CA . ARG A 1 99 ? -16.948 -5.255 5.301 1.00 90.44 99 ARG A CA 1
ATOM 738 C C . ARG A 1 99 ? -18.425 -4.858 5.400 1.00 90.44 99 ARG A C 1
ATOM 740 O O . ARG A 1 99 ? -19.209 -5.585 6.013 1.00 90.44 99 ARG A O 1
ATOM 747 N N . ASN A 1 100 ? -18.812 -3.682 4.899 1.00 88.69 100 ASN A N 1
ATOM 748 C CA . ASN A 1 100 ? -20.211 -3.263 4.938 1.00 88.69 100 ASN A CA 1
ATOM 749 C C . ASN A 1 100 ? -21.031 -4.051 3.899 1.00 88.69 100 ASN A C 1
ATOM 751 O O . ASN A 1 100 ? -20.493 -4.646 2.964 1.00 88.69 100 ASN A O 1
ATOM 755 N N . THR A 1 101 ? -22.347 -4.094 4.089 1.00 90.50 101 THR A N 1
ATOM 756 C CA . THR A 1 101 ? -23.255 -4.828 3.195 1.00 90.50 101 THR A CA 1
ATOM 757 C C . THR A 1 101 ? -23.890 -3.941 2.135 1.00 90.50 101 THR A C 1
ATOM 759 O O . THR A 1 101 ? -24.348 -4.451 1.115 1.00 90.50 101 THR A O 1
ATOM 762 N N . GLU A 1 102 ? -23.926 -2.632 2.374 1.00 94.62 102 GLU A N 1
ATOM 763 C CA . GLU A 1 102 ? -24.600 -1.675 1.505 1.00 94.62 102 GLU A CA 1
ATOM 764 C C . GLU A 1 102 ? -23.677 -1.259 0.358 1.00 94.62 102 GLU A C 1
ATOM 766 O O . GLU A 1 102 ? -22.598 -0.723 0.617 1.00 94.62 102 GLU A O 1
ATOM 771 N N . PRO A 1 103 ? -24.069 -1.481 -0.908 1.00 96.69 103 PRO A N 1
ATOM 772 C CA . PRO A 1 103 ? -23.250 -1.057 -2.028 1.00 96.69 103 PRO A CA 1
ATOM 773 C C . PRO A 1 103 ? -23.228 0.469 -2.147 1.00 96.69 103 PRO A C 1
ATOM 775 O O . PRO A 1 103 ? -24.253 1.143 -1.990 1.00 96.69 103 PRO A O 1
ATOM 778 N N . ARG A 1 104 ? -22.062 1.017 -2.498 1.00 96.12 104 ARG A N 1
ATOM 779 C CA . ARG A 1 104 ? -21.939 2.410 -2.956 1.00 96.12 104 ARG A CA 1
ATOM 780 C C . ARG A 1 104 ? -22.667 2.610 -4.298 1.00 96.12 104 ARG A C 1
ATOM 782 O O . ARG A 1 104 ? -22.950 1.622 -4.980 1.00 96.12 104 ARG A O 1
ATOM 789 N N . PRO A 1 105 ? -22.957 3.861 -4.718 1.00 95.81 105 PRO A N 1
ATOM 790 C CA . PRO A 1 105 ? -23.758 4.140 -5.915 1.00 95.81 105 PRO A CA 1
ATOM 791 C C . PRO A 1 105 ? -23.323 3.380 -7.174 1.00 95.81 105 PRO A C 1
ATOM 793 O O . PRO A 1 105 ? -24.163 2.783 -7.846 1.00 95.81 105 PRO A O 1
ATOM 796 N N . GLU A 1 106 ? -22.020 3.341 -7.463 1.00 95.56 106 GLU A N 1
ATOM 797 C CA . GLU A 1 106 ? -21.470 2.597 -8.607 1.00 95.56 106 GLU A CA 1
ATOM 798 C C . GLU A 1 106 ? -20.835 1.257 -8.205 1.00 95.56 106 GLU A C 1
ATOM 800 O O . GLU A 1 106 ? -20.328 0.512 -9.051 1.00 95.56 106 GLU A O 1
ATOM 805 N N . GLY A 1 107 ? -20.906 0.921 -6.921 1.00 96.50 107 GLY A N 1
ATOM 806 C CA . GLY A 1 107 ? -20.274 -0.232 -6.311 1.00 96.50 107 GLY A CA 1
ATOM 807 C C . GLY A 1 107 ? -20.985 -1.563 -6.560 1.00 96.50 107 GLY A C 1
ATOM 808 O O . GLY A 1 107 ? -21.850 -1.709 -7.438 1.00 96.50 107 GLY A O 1
ATOM 809 N N . ALA A 1 108 ? -20.540 -2.575 -5.821 1.00 96.88 108 ALA A N 1
ATOM 810 C CA . ALA A 1 108 ? -21.021 -3.946 -5.898 1.00 96.88 108 ALA A CA 1
ATOM 811 C C . ALA A 1 108 ? -20.680 -4.712 -4.617 1.00 96.88 108 ALA A C 1
ATOM 813 O O . ALA A 1 108 ? -19.526 -4.755 -4.201 1.00 96.88 108 ALA A O 1
ATOM 814 N N . LYS A 1 109 ? -21.683 -5.391 -4.056 1.00 96.75 109 LYS A N 1
ATOM 815 C CA . LYS A 1 109 ? -21.578 -6.204 -2.838 1.00 96.75 109 LYS A CA 1
ATOM 816 C C . LYS A 1 109 ? -21.988 -7.650 -3.084 1.00 96.75 109 LYS A C 1
ATOM 818 O O . LYS A 1 109 ? -22.112 -8.082 -4.230 1.00 96.75 109 LYS A O 1
ATOM 823 N N . LEU A 1 110 ? -22.160 -8.408 -2.002 1.00 95.56 110 LEU A N 1
ATOM 824 C CA . LEU A 1 110 ? -22.453 -9.839 -2.015 1.00 95.56 110 LEU A CA 1
ATOM 825 C C . LEU A 1 110 ? -23.528 -10.230 -3.041 1.00 95.56 110 LEU A C 1
ATOM 827 O O . LEU A 1 110 ? -23.285 -11.134 -3.833 1.00 95.56 110 LEU A O 1
ATOM 831 N N . ASP A 1 111 ? -24.657 -9.521 -3.076 1.00 96.44 111 ASP A N 1
ATOM 832 C CA . ASP A 1 111 ? -25.770 -9.821 -3.987 1.00 96.44 111 ASP A CA 1
ATOM 833 C C . ASP A 1 111 ? -25.366 -9.741 -5.466 1.00 96.44 111 ASP A C 1
ATOM 835 O O . ASP A 1 111 ? -25.749 -10.595 -6.266 1.00 96.44 111 ASP A O 1
ATOM 839 N N . TYR A 1 112 ? -24.540 -8.754 -5.834 1.00 97.25 112 TYR A N 1
ATOM 840 C CA . TYR A 1 112 ? -24.017 -8.626 -7.194 1.00 97.25 112 TYR A CA 1
ATOM 841 C C . TYR A 1 112 ? -23.126 -9.822 -7.550 1.00 97.25 112 TYR A C 1
ATOM 843 O O . TYR A 1 112 ? -23.341 -10.467 -8.576 1.00 97.25 112 TYR A O 1
ATOM 851 N N . TYR A 1 113 ? -22.154 -10.154 -6.692 1.00 97.31 113 TYR A N 1
ATOM 852 C CA . TYR A 1 113 ? -21.183 -11.220 -6.972 1.00 97.31 113 TYR A CA 1
ATOM 853 C C . TYR A 1 113 ? -21.794 -12.629 -6.895 1.00 97.31 113 TYR A C 1
ATOM 855 O O . TYR A 1 113 ? -21.387 -13.519 -7.643 1.00 97.31 113 TYR A O 1
ATOM 863 N N . GLN A 1 114 ? -22.823 -12.833 -6.066 1.00 97.44 114 GLN A N 1
ATOM 864 C CA . GLN A 1 114 ? -23.615 -14.068 -6.054 1.00 97.44 114 GLN A CA 1
ATOM 865 C C . GLN A 1 114 ? -24.502 -14.225 -7.295 1.00 97.44 114 GLN A C 1
ATOM 867 O O . GLN A 1 114 ? -24.892 -15.345 -7.622 1.00 97.44 114 GLN A O 1
ATOM 872 N N . GLY A 1 115 ? -24.806 -13.132 -7.998 1.00 97.12 115 GLY A N 1
ATOM 873 C CA . GLY A 1 115 ? -25.512 -13.162 -9.277 1.00 97.12 115 GLY A CA 1
ATOM 874 C C . GLY A 1 115 ? -24.635 -13.551 -10.475 1.00 97.12 115 GLY A C 1
ATOM 875 O O . GLY A 1 115 ? -25.168 -13.788 -11.559 1.00 97.12 115 GLY A O 1
ATOM 876 N N . LEU A 1 116 ? -23.308 -13.613 -10.312 1.00 96.69 116 LEU A N 1
ATOM 877 C CA . LEU A 1 116 ? -22.374 -13.971 -11.383 1.00 96.69 116 LEU A CA 1
ATOM 878 C C . LEU A 1 116 ? -22.289 -15.488 -11.594 1.00 96.69 116 LEU A C 1
ATOM 880 O O . LEU A 1 116 ? -22.731 -16.287 -10.771 1.00 96.69 116 LEU A O 1
ATOM 884 N N . ASN A 1 117 ? -21.706 -15.894 -12.725 1.00 95.06 117 ASN A N 1
ATOM 885 C CA . ASN A 1 117 ? -21.488 -17.299 -13.058 1.00 95.06 117 ASN A CA 1
ATOM 886 C C . ASN A 1 117 ? -20.003 -17.567 -13.384 1.00 95.06 117 ASN A C 1
ATOM 888 O O . ASN A 1 117 ? -19.545 -17.139 -14.447 1.00 95.06 117 ASN A O 1
ATOM 892 N N . PRO A 1 118 ? -19.262 -18.295 -12.528 1.00 94.50 118 PRO A N 1
ATOM 893 C CA . PRO A 1 118 ? -19.699 -18.845 -11.241 1.00 94.50 118 PRO A CA 1
ATOM 894 C C . PRO A 1 118 ? -19.915 -17.746 -10.181 1.00 94.50 118 PRO A C 1
ATOM 896 O O . PRO A 1 118 ? -19.278 -16.696 -10.268 1.00 94.50 118 PRO A O 1
ATOM 899 N N . PRO A 1 119 ? -20.772 -17.980 -9.172 1.00 97.19 119 PRO A N 1
ATOM 900 C CA . PRO A 1 119 ? -20.948 -17.041 -8.073 1.00 97.19 119 PRO A CA 1
ATOM 901 C C . PRO A 1 119 ? -19.736 -17.074 -7.140 1.00 97.19 119 PRO A C 1
ATOM 903 O O . PRO A 1 119 ? -19.172 -18.137 -6.865 1.00 97.19 119 PRO A O 1
ATOM 906 N N . TYR A 1 120 ? -19.365 -15.915 -6.607 1.00 96.19 120 TYR A N 1
ATOM 907 C CA . TYR A 1 120 ? -18.306 -15.784 -5.606 1.00 96.19 120 TYR A CA 1
ATOM 908 C C . TYR A 1 120 ? -18.635 -14.677 -4.603 1.00 96.19 120 TYR A C 1
ATOM 910 O O . TYR A 1 120 ? -19.643 -13.983 -4.724 1.00 96.19 120 TYR A O 1
ATOM 918 N N . LYS A 1 121 ? -17.814 -14.564 -3.556 1.00 93.31 121 LYS A N 1
ATOM 919 C CA . LYS A 1 121 ? -17.954 -13.531 -2.527 1.00 93.31 121 LYS A CA 1
ATOM 920 C C . LYS A 1 121 ? -16.973 -12.386 -2.792 1.00 93.31 121 LYS A C 1
ATOM 922 O O . LYS A 1 121 ? -15.883 -12.665 -3.299 1.00 93.31 121 LYS A O 1
ATOM 927 N N . PRO A 1 122 ? -17.328 -11.142 -2.427 1.00 93.50 122 PRO A N 1
ATOM 928 C CA . PRO A 1 122 ? -16.335 -10.084 -2.301 1.00 93.50 122 PRO A CA 1
ATOM 929 C C . PRO A 1 122 ? -15.281 -10.471 -1.257 1.00 93.50 122 PRO A C 1
ATOM 931 O O . PRO A 1 122 ? -15.453 -11.422 -0.485 1.00 93.50 122 PRO A O 1
ATOM 934 N N . ARG A 1 123 ? -14.162 -9.749 -1.264 1.00 92.69 123 ARG A N 1
ATOM 935 C CA . ARG A 1 123 ? -13.039 -10.036 -0.374 1.00 92.69 123 ARG A CA 1
ATOM 936 C C . ARG A 1 123 ? -13.310 -9.624 1.065 1.00 92.69 123 ARG A C 1
ATOM 938 O O . ARG A 1 123 ? -12.870 -10.333 1.966 1.00 92.69 123 ARG A O 1
ATOM 945 N N . ASP A 1 124 ? -13.971 -8.484 1.258 1.00 93.25 124 ASP A N 1
ATOM 946 C CA . ASP A 1 124 ? -14.242 -7.874 2.564 1.00 93.25 124 ASP A CA 1
ATOM 947 C C . ASP A 1 124 ? -12.954 -7.762 3.413 1.00 93.25 124 ASP A C 1
ATOM 949 O O . ASP A 1 124 ? -12.910 -8.044 4.615 1.00 93.25 124 ASP A O 1
ATOM 953 N N . GLY A 1 125 ? -11.848 -7.424 2.749 1.00 94.19 125 GLY A N 1
ATOM 954 C CA . GLY A 1 125 ? -10.514 -7.378 3.328 1.00 94.19 125 GLY A CA 1
ATOM 955 C C . GLY A 1 125 ? -9.460 -6.903 2.331 1.00 94.19 125 GLY A C 1
ATOM 956 O O . GLY A 1 125 ? -9.752 -6.453 1.225 1.00 94.19 125 GLY A O 1
ATOM 957 N N . PHE A 1 126 ? -8.199 -7.015 2.727 1.00 95.75 126 PHE A N 1
ATOM 958 C CA . PHE A 1 126 ? -7.047 -6.649 1.916 1.00 95.75 126 PHE A CA 1
ATOM 959 C C . PHE A 1 126 ? -6.911 -7.566 0.701 1.00 95.75 126 PHE A C 1
ATOM 961 O O . PHE A 1 126 ? -6.969 -8.795 0.820 1.00 95.75 126 PHE A O 1
ATOM 968 N N . LEU A 1 127 ? -6.654 -6.959 -0.456 1.00 95.44 127 LEU A N 1
ATOM 969 C CA . LEU A 1 127 ? -6.316 -7.648 -1.691 1.00 95.44 127 LEU A CA 1
ATOM 970 C C . LEU A 1 127 ? -4.997 -8.409 -1.504 1.00 95.44 127 LEU A C 1
ATOM 972 O O . LEU A 1 127 ? -4.030 -7.864 -0.967 1.00 95.44 127 LEU A O 1
ATOM 976 N N . ALA A 1 128 ? -4.942 -9.654 -1.985 1.00 91.56 128 ALA A N 1
ATOM 977 C CA . ALA A 1 128 ? -3.707 -10.455 -1.971 1.00 91.56 128 ALA A CA 1
ATOM 978 C C . ALA A 1 128 ? -2.832 -10.197 -3.202 1.00 91.56 128 ALA A C 1
ATOM 980 O O . ALA A 1 128 ? -1.635 -10.472 -3.185 1.00 91.56 128 ALA A O 1
ATOM 981 N N . SER A 1 129 ? -3.433 -9.711 -4.288 1.00 93.00 129 SER A N 1
ATOM 982 C CA . SER A 1 129 ? -2.747 -9.399 -5.541 1.00 93.00 129 SER A CA 1
ATOM 983 C C . SER A 1 129 ? -3.459 -8.250 -6.247 1.00 93.00 129 SER A C 1
ATOM 985 O O . SER A 1 129 ? -4.664 -8.082 -6.077 1.00 93.00 129 SER A O 1
ATOM 987 N N . LEU A 1 130 ? -2.744 -7.493 -7.082 1.00 94.12 130 LEU A N 1
ATOM 988 C CA . LEU A 1 130 ? -3.380 -6.471 -7.921 1.00 94.12 130 LEU A CA 1
ATOM 989 C C . LEU A 1 130 ? -4.347 -7.087 -8.942 1.00 94.12 130 LEU A C 1
ATOM 991 O O . LEU A 1 130 ? -5.375 -6.495 -9.242 1.00 94.12 130 LEU A O 1
ATOM 995 N N . GLU A 1 131 ? -4.065 -8.299 -9.428 1.00 91.75 131 GLU A N 1
ATOM 996 C CA . GLU A 1 131 ? -4.932 -9.045 -10.357 1.00 91.75 131 GLU A CA 1
ATOM 997 C C . GLU A 1 131 ? -6.333 -9.317 -9.787 1.00 91.75 131 GLU A C 1
ATOM 999 O O . GLU A 1 131 ? -7.293 -9.462 -10.541 1.00 91.75 131 GLU A O 1
ATOM 1004 N N . GLU A 1 132 ? -6.479 -9.329 -8.459 1.00 94.75 132 GLU A N 1
ATOM 1005 C CA . GLU A 1 132 ? -7.776 -9.429 -7.788 1.00 94.75 132 GLU A CA 1
ATOM 1006 C C . GLU A 1 132 ? -8.725 -8.285 -8.180 1.00 94.75 132 GLU A C 1
ATOM 1008 O O . GLU A 1 132 ? -9.930 -8.509 -8.269 1.00 94.75 132 GLU A O 1
ATOM 1013 N N . MET A 1 133 ? -8.199 -7.102 -8.537 1.00 96.56 133 MET A N 1
ATOM 1014 C CA . MET A 1 133 ? -9.018 -5.993 -9.040 1.00 96.56 133 MET A CA 1
ATOM 1015 C C . MET A 1 133 ? -9.844 -6.387 -10.260 1.00 96.56 133 MET A C 1
ATOM 1017 O O . MET A 1 133 ? -10.979 -5.947 -10.376 1.00 96.56 133 MET A O 1
ATOM 1021 N N . LYS A 1 134 ? -9.353 -7.281 -11.128 1.00 95.50 134 LYS A N 1
ATOM 1022 C CA . LYS A 1 134 ? -10.078 -7.704 -12.339 1.00 95.50 134 LYS A CA 1
ATOM 1023 C C . LYS A 1 134 ? -11.338 -8.530 -12.048 1.00 95.50 134 LYS A C 1
ATOM 1025 O O . LYS A 1 134 ? -12.135 -8.737 -12.957 1.00 95.50 134 LYS A O 1
ATOM 1030 N N . GLN A 1 135 ? -11.528 -8.991 -10.810 1.00 95.81 135 GLN A N 1
ATOM 1031 C CA . GLN A 1 135 ? -12.733 -9.707 -10.368 1.00 95.81 135 GLN A CA 1
ATOM 1032 C C . GLN A 1 135 ? -13.837 -8.760 -9.873 1.00 95.81 135 GLN A C 1
ATOM 1034 O O . GLN A 1 135 ? -14.967 -9.191 -9.639 1.00 95.81 135 GLN A O 1
ATOM 1039 N N . MET A 1 136 ? -13.530 -7.475 -9.710 1.00 96.50 136 MET A N 1
ATOM 1040 C CA . MET A 1 136 ? -14.491 -6.464 -9.280 1.00 96.50 136 MET A CA 1
ATOM 1041 C C . MET A 1 136 ? -15.382 -6.039 -10.448 1.00 96.50 136 MET A C 1
ATOM 1043 O O . MET A 1 136 ? -15.008 -6.141 -11.622 1.00 96.50 136 MET A O 1
ATOM 1047 N N . LYS A 1 137 ? -16.558 -5.486 -10.139 1.00 95.88 137 LYS A N 1
ATOM 1048 C CA . LYS A 1 137 ? -17.362 -4.760 -11.133 1.00 95.88 137 LYS A CA 1
ATOM 1049 C C . LYS A 1 137 ? -16.507 -3.648 -11.761 1.00 95.88 137 LYS A C 1
ATOM 1051 O O . LYS A 1 137 ? -15.903 -2.863 -11.042 1.00 95.88 137 LYS A O 1
ATOM 1056 N N . ASN A 1 138 ? -16.423 -3.610 -13.095 1.00 93.94 138 ASN A N 1
ATOM 1057 C CA . ASN A 1 138 ? -15.543 -2.705 -13.861 1.00 93.94 138 ASN A CA 1
ATOM 1058 C C . ASN A 1 138 ? -14.045 -2.797 -13.493 1.00 93.94 138 ASN A C 1
ATOM 1060 O O . ASN A 1 138 ? -13.255 -1.893 -13.766 1.00 93.94 138 ASN A O 1
ATOM 1064 N N . GLY A 1 139 ? -13.634 -3.927 -12.920 1.00 95.06 139 GLY A N 1
ATOM 1065 C CA . GLY A 1 139 ? -12.314 -4.134 -12.346 1.00 95.06 139 GLY A CA 1
ATOM 1066 C C . GLY A 1 139 ? -11.138 -4.002 -13.311 1.00 95.06 139 GLY A C 1
ATOM 1067 O O . GLY A 1 139 ? -10.061 -3.581 -12.906 1.00 95.06 139 GLY A O 1
ATOM 1068 N N . ALA A 1 140 ? -11.334 -4.319 -14.595 1.00 95.25 140 ALA A N 1
ATOM 1069 C CA . ALA A 1 140 ? -10.293 -4.164 -15.612 1.00 95.25 140 ALA A CA 1
ATOM 1070 C C . ALA A 1 140 ? -9.885 -2.693 -15.805 1.00 95.25 140 ALA A C 1
ATOM 1072 O O . ALA A 1 140 ? -8.699 -2.392 -15.841 1.00 95.25 140 ALA A O 1
ATOM 1073 N N . GLN A 1 141 ? -10.855 -1.772 -15.836 1.00 94.31 141 GLN A N 1
ATOM 1074 C CA . GLN A 1 141 ? -10.587 -0.337 -15.984 1.00 94.31 141 GLN A CA 1
ATOM 1075 C C . GLN A 1 141 ? -9.883 0.230 -14.745 1.00 94.31 141 GLN A C 1
ATOM 1077 O O . GLN A 1 141 ? -8.947 1.014 -14.867 1.00 94.31 141 GLN A O 1
ATOM 1082 N N . ILE A 1 142 ? -10.302 -0.208 -13.552 1.00 95.75 142 ILE A N 1
ATOM 1083 C CA . ILE A 1 142 ? -9.657 0.169 -12.286 1.00 95.75 142 ILE A CA 1
ATOM 1084 C C . ILE A 1 142 ? -8.224 -0.376 -12.234 1.00 95.75 142 ILE A C 1
ATOM 1086 O O . ILE A 1 142 ? -7.307 0.341 -11.837 1.00 95.75 142 ILE A O 1
ATOM 1090 N N . TYR A 1 143 ? -8.019 -1.626 -12.660 1.00 95.62 143 TYR A N 1
ATOM 1091 C CA . TYR A 1 143 ? -6.699 -2.245 -12.736 1.00 95.62 143 TYR A CA 1
ATOM 1092 C C . TYR A 1 143 ? -5.770 -1.451 -13.659 1.00 95.62 143 TYR A C 1
ATOM 1094 O O . TYR A 1 143 ? -4.681 -1.075 -13.233 1.00 95.62 143 TYR A O 1
ATOM 1102 N N . ASP A 1 144 ? -6.207 -1.161 -14.886 1.00 92.44 144 ASP A N 1
ATOM 1103 C CA . ASP A 1 144 ? -5.401 -0.435 -15.873 1.00 92.44 144 ASP A CA 1
ATOM 1104 C C . ASP A 1 144 ? -5.045 0.980 -15.392 1.00 92.44 144 ASP A C 1
ATOM 1106 O O . ASP A 1 144 ? -3.936 1.457 -15.638 1.00 92.44 144 ASP A O 1
ATOM 1110 N N . LEU A 1 145 ? -5.958 1.628 -14.660 1.00 93.12 145 LEU A N 1
ATOM 1111 C CA . LEU A 1 145 ? -5.736 2.945 -14.073 1.00 93.12 145 LEU A CA 1
ATOM 1112 C C . LEU A 1 145 ? -4.735 2.909 -12.908 1.00 93.12 145 LEU A C 1
ATOM 1114 O O . LEU A 1 145 ? -3.809 3.715 -12.876 1.00 93.12 145 LEU 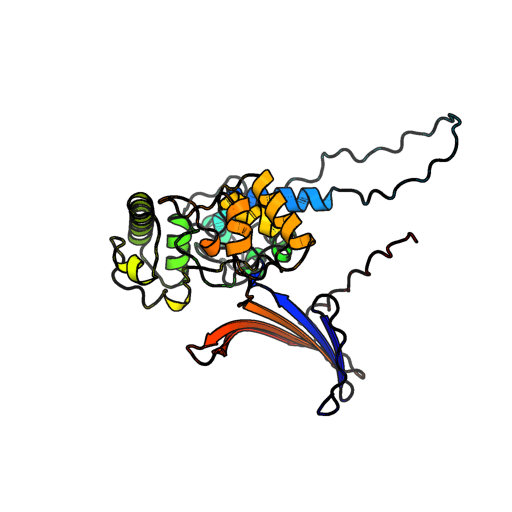A O 1
ATOM 1118 N N . LEU A 1 146 ? -4.931 2.017 -11.930 1.00 95.12 146 LEU A N 1
ATOM 1119 C CA . LEU A 1 146 ? -4.239 2.091 -10.637 1.00 95.12 146 LEU A CA 1
ATOM 1120 C C . LEU A 1 146 ? -2.980 1.228 -10.546 1.00 95.12 146 LEU A C 1
ATOM 1122 O O . LEU A 1 146 ? -2.031 1.629 -9.871 1.00 95.12 146 LEU A O 1
ATOM 1126 N N . ALA A 1 147 ? -2.943 0.058 -11.194 1.00 93.50 147 ALA A N 1
ATOM 1127 C CA . ALA A 1 147 ? -1.857 -0.916 -11.036 1.00 93.50 147 ALA A CA 1
ATOM 1128 C C . ALA A 1 147 ? -0.436 -0.357 -11.284 1.00 93.50 147 ALA A C 1
ATOM 1130 O O . ALA A 1 147 ? 0.483 -0.799 -10.589 1.00 93.50 147 ALA A O 1
ATOM 1131 N N . PRO A 1 148 ? -0.211 0.611 -12.199 1.00 91.19 148 PRO A N 1
ATOM 1132 C CA . PRO A 1 148 ? 1.115 1.208 -12.380 1.00 91.19 148 PRO A CA 1
ATOM 1133 C C . PRO A 1 148 ? 1.623 2.005 -11.167 1.00 91.19 148 PRO A C 1
ATOM 1135 O O . PRO A 1 148 ? 2.832 2.095 -10.960 1.00 91.19 148 PRO A O 1
ATOM 1138 N N . GLU A 1 149 ? 0.724 2.576 -10.361 1.00 94.19 149 GLU A N 1
ATOM 1139 C CA . GLU A 1 149 ? 1.064 3.552 -9.315 1.00 94.19 149 GLU A CA 1
ATOM 1140 C C . GLU A 1 149 ? 0.893 3.003 -7.887 1.00 94.19 149 GLU A C 1
ATOM 1142 O O . GLU A 1 149 ? 1.196 3.711 -6.931 1.00 94.19 149 GLU A O 1
ATOM 1147 N N . VAL A 1 150 ? 0.435 1.758 -7.705 1.00 96.06 150 VAL A N 1
ATOM 1148 C CA . VAL A 1 150 ? 0.149 1.171 -6.380 1.00 96.06 150 VAL A CA 1
ATOM 1149 C C . VAL A 1 150 ? 0.767 -0.212 -6.196 1.00 96.06 150 VAL A C 1
ATOM 1151 O O . VAL A 1 150 ? 1.114 -0.897 -7.155 1.00 96.06 150 VAL A O 1
ATOM 1154 N N . THR A 1 151 ? 0.864 -0.642 -4.941 1.00 95.75 151 THR A N 1
ATOM 1155 C CA . THR A 1 151 ? 1.181 -2.024 -4.564 1.00 95.75 151 THR A CA 1
ATOM 1156 C C . THR A 1 151 ? 0.115 -2.587 -3.628 1.00 95.75 151 THR A C 1
ATOM 1158 O O . THR A 1 151 ? -0.649 -1.839 -3.028 1.00 95.75 151 THR A O 1
ATOM 1161 N N . VAL A 1 152 ? 0.076 -3.904 -3.453 1.00 95.94 152 VAL A N 1
ATOM 1162 C CA . VAL A 1 152 ? -0.632 -4.555 -2.330 1.00 95.94 152 VAL A CA 1
ATOM 1163 C C . VAL A 1 152 ? 0.338 -5.155 -1.311 1.00 95.94 152 VAL A C 1
ATOM 1165 O O . VAL A 1 152 ? -0.087 -5.643 -0.264 1.00 95.94 152 VAL A O 1
ATOM 1168 N N . PHE A 1 153 ? 1.640 -5.124 -1.605 1.00 94.69 153 PHE A N 1
ATOM 1169 C CA . PHE A 1 153 ? 2.681 -5.751 -0.802 1.00 94.69 153 PHE A CA 1
ATOM 1170 C C . PHE A 1 153 ? 3.266 -4.795 0.245 1.00 94.69 153 PHE A C 1
ATOM 1172 O O . PHE A 1 153 ? 3.030 -3.588 0.241 1.00 94.69 153 PHE A O 1
ATOM 1179 N N . GLY A 1 154 ? 4.070 -5.357 1.148 1.00 92.25 154 GLY A N 1
ATOM 1180 C CA . GLY A 1 154 ? 4.732 -4.619 2.218 1.00 92.25 154 GLY A CA 1
ATOM 1181 C C . GLY A 1 154 ? 4.032 -4.753 3.564 1.00 92.25 154 GLY A C 1
ATOM 1182 O O . GLY A 1 154 ? 2.902 -5.229 3.672 1.00 92.25 154 GLY A O 1
ATOM 1183 N N . LYS A 1 155 ? 4.755 -4.363 4.614 1.00 93.31 155 LYS A N 1
ATOM 1184 C CA . LYS A 1 155 ? 4.240 -4.386 5.980 1.00 93.31 155 LYS A CA 1
ATOM 1185 C C . LYS A 1 155 ? 3.423 -3.134 6.265 1.00 93.31 155 LYS A C 1
ATOM 1187 O O . LYS A 1 155 ? 3.735 -2.041 5.796 1.00 93.31 155 LYS A O 1
ATOM 1192 N N . ILE A 1 156 ? 2.412 -3.301 7.098 1.00 94.44 156 ILE A N 1
ATOM 1193 C CA . ILE A 1 156 ? 1.463 -2.256 7.452 1.00 94.44 156 ILE A CA 1
ATOM 1194 C C . ILE A 1 156 ? 1.963 -1.512 8.685 1.00 94.44 156 ILE A C 1
ATOM 1196 O O . ILE A 1 156 ? 2.412 -2.136 9.649 1.00 94.44 156 ILE A O 1
ATOM 1200 N N . ASN A 1 157 ? 1.874 -0.183 8.659 1.00 95.62 157 ASN A N 1
ATOM 1201 C CA . ASN A 1 157 ? 2.158 0.641 9.824 1.00 95.62 157 ASN A CA 1
ATOM 1202 C C . ASN A 1 157 ? 0.856 1.013 10.552 1.00 95.62 157 ASN A C 1
ATOM 1204 O O . ASN A 1 157 ? 0.056 1.774 10.007 1.00 95.62 157 ASN A O 1
ATOM 1208 N N . PRO A 1 158 ? 0.632 0.538 11.794 1.00 95.75 158 PRO A N 1
ATOM 1209 C CA . PRO A 1 158 ? -0.539 0.919 12.584 1.00 95.75 158 PRO A CA 1
ATOM 1210 C C . PRO A 1 158 ? -0.675 2.436 12.789 1.00 95.75 158 PRO A C 1
ATOM 1212 O O . PRO A 1 158 ? -1.773 2.943 12.993 1.00 95.75 158 PRO A O 1
ATOM 1215 N N . ASN A 1 159 ? 0.423 3.190 12.716 1.00 94.50 159 ASN A N 1
ATOM 1216 C CA . ASN A 1 159 ? 0.389 4.644 12.854 1.00 94.50 159 ASN A CA 1
ATOM 1217 C C . ASN A 1 159 ? -0.195 5.366 11.632 1.00 94.50 159 ASN A C 1
ATOM 1219 O O . ASN A 1 159 ? -0.507 6.551 11.750 1.00 94.50 159 ASN A O 1
ATOM 1223 N N . THR A 1 160 ? -0.361 4.692 10.488 1.00 93.25 160 THR A N 1
ATOM 1224 C CA . THR A 1 160 ? -0.754 5.319 9.212 1.00 93.25 160 THR A CA 1
ATOM 1225 C C . THR A 1 160 ? -2.102 4.852 8.671 1.00 93.25 160 THR A C 1
ATOM 1227 O O . THR A 1 160 ? -2.520 5.331 7.625 1.00 93.25 160 THR A O 1
ATOM 1230 N N . ILE A 1 161 ? -2.782 3.921 9.341 1.00 94.56 161 ILE A N 1
ATOM 1231 C CA . ILE A 1 161 ? -4.044 3.332 8.868 1.00 94.56 161 ILE A CA 1
ATOM 1232 C C . ILE A 1 161 ? -5.222 3.736 9.754 1.00 94.56 161 ILE A C 1
ATOM 1234 O O . ILE A 1 161 ? -5.033 4.055 10.926 1.00 94.56 161 ILE A O 1
ATOM 1238 N N . SER A 1 162 ? -6.438 3.715 9.209 1.00 93.88 162 SER A N 1
ATOM 1239 C CA . SER A 1 162 ? -7.672 3.866 9.990 1.00 93.88 162 SER A CA 1
ATOM 1240 C C . SER A 1 162 ? -8.047 2.574 10.727 1.00 93.88 162 SER A C 1
ATOM 1242 O O . SER A 1 162 ? -7.529 1.497 10.425 1.00 93.88 162 SER A O 1
ATOM 1244 N N . GLY A 1 163 ? -8.992 2.659 11.664 1.00 95.31 163 GLY A N 1
ATOM 1245 C CA . GLY A 1 163 ? -9.608 1.511 12.330 1.00 95.31 163 GLY A CA 1
ATOM 1246 C C . GLY A 1 163 ? -10.312 0.582 11.346 1.00 95.31 163 GLY A C 1
ATOM 1247 O O . GLY A 1 163 ? -10.221 -0.637 11.480 1.00 95.31 163 GLY A O 1
ATOM 1248 N N . GLU A 1 164 ? -10.925 1.136 10.298 1.00 93.62 164 GLU A N 1
ATOM 1249 C CA . GLU A 1 164 ? -11.501 0.350 9.207 1.00 93.62 164 GLU A CA 1
ATOM 1250 C C . GLU A 1 164 ? -10.420 -0.464 8.485 1.00 93.62 164 GLU A C 1
ATOM 1252 O O . GLU A 1 164 ? -10.511 -1.692 8.428 1.00 93.62 164 GLU A O 1
ATOM 1257 N N . ALA A 1 165 ? -9.350 0.188 8.017 1.00 95.19 165 ALA A N 1
ATOM 1258 C CA . ALA A 1 165 ? -8.237 -0.491 7.359 1.00 95.19 165 ALA A CA 1
ATOM 1259 C C . ALA A 1 165 ? -7.565 -1.518 8.287 1.00 95.19 165 ALA A C 1
ATOM 1261 O O . ALA A 1 165 ? -7.195 -2.601 7.839 1.00 95.19 165 ALA A O 1
ATOM 1262 N N . PHE A 1 166 ? -7.468 -1.229 9.588 1.00 95.81 166 PHE A N 1
ATOM 1263 C CA . PHE A 1 166 ? -6.971 -2.178 10.581 1.00 95.81 166 PHE A CA 1
ATOM 1264 C C . PHE A 1 166 ? -7.883 -3.404 10.722 1.00 95.81 166 PHE A C 1
ATOM 1266 O O . PHE A 1 166 ? -7.398 -4.531 10.749 1.00 95.81 166 PHE A O 1
ATOM 1273 N N . SER A 1 167 ? -9.202 -3.224 10.737 1.00 94.56 167 SER A N 1
ATOM 1274 C CA . SER A 1 167 ? -10.145 -4.346 10.778 1.00 94.56 167 SER A CA 1
ATOM 1275 C C . SER A 1 167 ? -10.127 -5.190 9.497 1.00 94.56 167 SER A C 1
ATOM 1277 O O . SER A 1 167 ? -10.170 -6.418 9.572 1.00 94.56 167 SER A O 1
ATOM 1279 N N . ASN A 1 168 ? -9.980 -4.555 8.329 1.00 94.56 168 ASN A N 1
ATOM 1280 C CA . ASN A 1 168 ? -9.857 -5.237 7.038 1.00 94.56 168 ASN A CA 1
ATOM 1281 C C . ASN A 1 168 ? -8.545 -6.033 6.967 1.00 94.56 168 ASN A C 1
ATOM 1283 O O . ASN A 1 168 ? -8.522 -7.163 6.472 1.00 94.56 168 ASN A O 1
ATOM 1287 N N . PHE A 1 169 ? -7.464 -5.479 7.526 1.00 95.12 169 PHE A N 1
ATOM 1288 C CA . PHE A 1 169 ? -6.204 -6.187 7.724 1.00 95.12 169 PHE A CA 1
ATOM 1289 C C . PHE A 1 169 ? -6.393 -7.428 8.601 1.00 95.12 169 PHE A C 1
ATOM 1291 O O . PHE A 1 169 ? -6.033 -8.524 8.176 1.00 95.12 169 PHE A O 1
ATOM 1298 N N . LEU A 1 170 ? -7.008 -7.286 9.781 1.00 93.94 170 LEU A N 1
ATOM 1299 C CA . LEU A 1 170 ? -7.256 -8.417 10.680 1.00 93.94 170 LEU A CA 1
ATOM 1300 C C . LEU A 1 170 ? -8.064 -9.513 9.979 1.00 93.94 170 LEU A C 1
ATOM 1302 O O . LEU A 1 170 ? -7.612 -10.655 9.949 1.00 93.94 170 LEU A O 1
ATOM 1306 N N . ASN A 1 171 ? -9.171 -9.164 9.318 1.00 92.62 171 ASN A N 1
ATOM 1307 C CA . ASN A 1 171 ? -9.999 -10.116 8.568 1.00 92.62 171 ASN A CA 1
ATOM 1308 C C . ASN A 1 171 ? -9.232 -10.859 7.455 1.00 92.62 171 ASN A C 1
ATOM 1310 O O . ASN A 1 171 ? -9.580 -11.972 7.079 1.00 92.62 171 ASN A O 1
ATOM 1314 N N . SER A 1 172 ? -8.149 -10.270 6.945 1.00 92.12 172 SER A N 1
ATOM 1315 C CA . SER A 1 172 ? -7.295 -10.898 5.926 1.00 92.12 172 SER A CA 1
ATOM 1316 C C . SER A 1 172 ? -6.262 -11.859 6.511 1.00 92.12 172 SER A C 1
ATOM 1318 O O . SER A 1 172 ? -5.686 -12.667 5.786 1.00 92.12 172 SER A O 1
ATOM 1320 N N . THR A 1 173 ? -6.005 -11.766 7.816 1.00 89.94 173 THR A N 1
ATOM 1321 C CA . THR A 1 173 ? -5.069 -12.640 8.543 1.00 89.94 173 THR A CA 1
ATOM 1322 C C . THR A 1 173 ? -5.761 -13.813 9.238 1.00 89.94 173 THR A C 1
ATOM 1324 O O . THR A 1 173 ? -5.088 -14.753 9.663 1.00 89.94 173 THR A O 1
ATOM 1327 N N . GLY A 1 174 ? -7.092 -13.791 9.332 1.00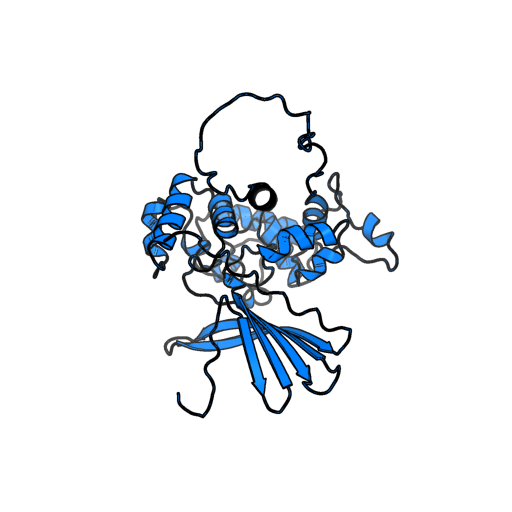 85.56 174 GLY A N 1
ATOM 1328 C CA . GLY A 1 174 ? -7.891 -14.855 9.927 1.00 85.56 174 GLY A CA 1
ATOM 1329 C C . GLY A 1 174 ? -9.387 -14.555 9.882 1.00 85.56 174 GLY A C 1
ATOM 1330 O O . GLY A 1 174 ? -9.802 -13.424 9.653 1.00 85.56 174 GLY A O 1
ATOM 1331 N N . GLU A 1 175 ? -10.204 -15.577 10.127 1.00 81.31 175 GLU A N 1
ATOM 1332 C CA . GLU A 1 175 ? -11.660 -15.435 10.177 1.00 81.31 175 GLU A CA 1
ATOM 1333 C C . GLU A 1 175 ? -12.094 -14.941 11.563 1.00 81.31 175 GLU A C 1
ATOM 1335 O O . GLU A 1 175 ? -12.073 -15.688 12.546 1.00 81.31 175 GLU A O 1
ATOM 1340 N N . TYR A 1 176 ? -12.495 -13.673 11.645 1.00 89.00 176 TYR A N 1
ATOM 1341 C CA . TYR A 1 176 ? -12.994 -13.056 12.873 1.00 89.00 176 TYR A CA 1
ATOM 1342 C C . TYR A 1 176 ? -14.483 -12.718 12.753 1.00 89.00 176 TYR A C 1
ATOM 1344 O O . TYR A 1 176 ? -15.003 -12.441 11.675 1.00 89.00 176 TYR A O 1
ATOM 1352 N N . GLN A 1 177 ? -15.193 -12.713 13.883 1.00 90.75 177 GLN A N 1
ATOM 1353 C CA . GLN A 1 177 ? -16.594 -12.290 13.910 1.00 90.75 177 GLN A CA 1
ATOM 1354 C C . GLN A 1 177 ? -16.704 -10.782 13.644 1.00 90.75 177 GLN A C 1
ATOM 1356 O O . GLN A 1 177 ? -15.982 -9.996 14.259 1.00 90.75 177 GLN A O 1
ATOM 1361 N N . GLN A 1 178 ? -17.658 -10.373 12.801 1.00 89.25 178 GLN A N 1
ATOM 1362 C CA . GLN A 1 178 ? -17.847 -8.970 12.407 1.00 89.25 178 GLN A CA 1
ATOM 1363 C C . GLN A 1 178 ? -17.990 -8.026 13.611 1.00 89.25 178 GLN A C 1
ATOM 1365 O O . GLN A 1 178 ? -17.267 -7.041 13.695 1.00 89.25 178 GLN A O 1
ATOM 1370 N N . GLY A 1 179 ? -18.815 -8.378 14.603 1.00 92.62 179 GLY A N 1
ATOM 1371 C CA . GLY A 1 179 ? -18.986 -7.545 15.801 1.00 92.62 179 GLY A CA 1
ATOM 1372 C C . GLY A 1 179 ? -17.709 -7.377 16.636 1.00 92.62 179 GLY A C 1
ATOM 1373 O O . GLY A 1 179 ? -17.520 -6.341 17.275 1.00 92.62 179 GLY A O 1
ATOM 1374 N N . TRP A 1 180 ? -16.800 -8.361 16.613 1.00 93.88 180 TRP A N 1
ATOM 1375 C CA . TRP A 1 180 ? -15.489 -8.219 17.252 1.00 93.88 180 TRP A CA 1
ATOM 1376 C C . TRP A 1 180 ? -14.584 -7.282 16.451 1.00 93.88 180 TRP A C 1
ATOM 1378 O O . TRP A 1 180 ? -13.957 -6.408 17.043 1.00 93.88 180 TRP A O 1
ATOM 1388 N N . LEU A 1 181 ? -14.553 -7.420 15.123 1.00 93.75 181 LEU A N 1
ATOM 1389 C CA . LEU A 1 181 ? -13.766 -6.553 14.243 1.00 93.75 181 LEU A CA 1
ATOM 1390 C C . LEU A 1 181 ? -14.186 -5.083 14.357 1.00 93.75 181 LEU A C 1
ATOM 1392 O O . LEU A 1 181 ? -13.321 -4.215 14.436 1.00 93.75 181 LEU A O 1
ATOM 1396 N N . ASP A 1 182 ? -15.490 -4.813 14.422 1.00 93.44 182 ASP A N 1
ATOM 1397 C CA . ASP A 1 182 ? -16.025 -3.453 14.565 1.00 93.44 182 ASP A CA 1
ATOM 1398 C C . ASP A 1 182 ? -15.646 -2.864 15.930 1.00 93.44 182 ASP A C 1
ATOM 1400 O O . ASP A 1 182 ? -15.131 -1.751 16.018 1.00 93.44 182 ASP A O 1
ATOM 1404 N N . THR A 1 183 ? -15.769 -3.664 16.995 1.00 95.44 183 THR A N 1
ATOM 1405 C CA . THR A 1 183 ? -15.316 -3.262 18.334 1.00 95.44 183 THR A CA 1
ATOM 1406 C C . THR A 1 183 ? -13.817 -2.953 18.342 1.00 95.44 183 THR A C 1
ATOM 1408 O O . THR A 1 183 ? -13.398 -1.936 18.887 1.00 95.44 183 THR A O 1
ATOM 1411 N N . VAL A 1 184 ? -12.987 -3.809 17.742 1.00 95.56 184 VAL A N 1
ATOM 1412 C CA . VAL A 1 184 ? -11.530 -3.613 17.711 1.00 95.56 184 VAL A CA 1
ATOM 1413 C C . VAL A 1 184 ? -11.139 -2.396 16.875 1.00 95.56 184 VAL A C 1
ATOM 1415 O O . VAL A 1 184 ? -10.212 -1.692 17.269 1.00 95.56 184 VAL A O 1
ATOM 1418 N N . ALA A 1 185 ? -11.845 -2.104 15.780 1.00 96.12 185 ALA A N 1
ATOM 1419 C CA . ALA A 1 185 ? -11.639 -0.885 14.998 1.00 96.12 185 ALA A CA 1
ATOM 1420 C C . ALA A 1 185 ? -11.845 0.378 15.855 1.00 96.12 185 ALA A C 1
ATOM 1422 O O . ALA A 1 185 ? -10.975 1.251 15.892 1.00 96.12 185 ALA A O 1
ATOM 1423 N N . ASP A 1 186 ? -12.945 0.437 16.611 1.00 96.88 186 ASP A N 1
ATOM 1424 C CA . ASP A 1 186 ? -13.261 1.569 17.490 1.00 96.88 186 ASP A CA 1
ATOM 1425 C C . ASP A 1 186 ? -12.260 1.712 18.646 1.00 96.88 186 ASP A C 1
ATOM 1427 O O . ASP A 1 186 ? -11.844 2.822 19.007 1.00 96.88 186 ASP A O 1
ATOM 1431 N N . GLN A 1 187 ? -11.846 0.586 19.236 1.00 97.50 187 GLN A N 1
ATOM 1432 C CA . GLN A 1 187 ? -10.842 0.572 20.303 1.00 97.50 187 GLN A CA 1
ATOM 1433 C C . GLN A 1 187 ? -9.458 0.968 19.785 1.00 97.50 187 GLN A C 1
ATOM 1435 O O . GLN A 1 187 ? -8.716 1.658 20.485 1.00 97.50 187 GLN A O 1
ATOM 1440 N N . PHE A 1 188 ? -9.115 0.585 18.556 1.00 97.06 188 PHE A N 1
ATOM 1441 C CA . PHE A 1 188 ? -7.875 0.981 17.899 1.00 97.06 188 PHE A CA 1
ATOM 1442 C C . PHE A 1 188 ? -7.813 2.497 17.678 1.00 97.06 188 PHE A C 1
ATOM 1444 O O . PHE A 1 188 ? -6.824 3.130 18.051 1.00 97.06 188 PHE A O 1
ATOM 1451 N N . GLU A 1 189 ? -8.882 3.102 17.157 1.00 95.81 189 GLU A N 1
ATOM 1452 C CA . GLU A 1 189 ? -8.946 4.558 16.970 1.00 95.81 189 GLU A CA 1
ATOM 1453 C C . GLU A 1 189 ? -8.974 5.312 18.300 1.00 95.81 189 GLU A C 1
ATOM 1455 O O . GLU A 1 189 ? -8.336 6.355 18.454 1.00 95.81 189 GLU A O 1
ATOM 1460 N N . THR A 1 190 ? -9.663 4.766 19.305 1.00 95.56 190 THR A N 1
ATOM 1461 C CA . THR A 1 190 ? -9.642 5.326 20.661 1.00 95.56 190 THR A CA 1
ATOM 1462 C C . THR A 1 190 ? -8.230 5.308 21.237 1.00 95.56 190 THR A C 1
ATOM 1464 O O . THR A 1 190 ? -7.752 6.337 21.713 1.00 95.56 190 THR A O 1
ATOM 1467 N N . TYR A 1 191 ? -7.513 4.191 21.096 1.00 95.50 191 TYR A N 1
ATOM 1468 C CA . TYR A 1 191 ? -6.124 4.097 21.526 1.00 95.50 191 TYR A CA 1
ATOM 1469 C C . TYR A 1 191 ? -5.237 5.137 20.830 1.00 95.50 191 TYR A C 1
ATOM 1471 O O . TYR A 1 191 ? -4.477 5.820 21.513 1.00 95.50 191 TYR A O 1
ATOM 1479 N N . ARG A 1 192 ? -5.358 5.298 19.503 1.00 92.62 192 ARG A N 1
ATOM 1480 C CA . ARG A 1 192 ? -4.594 6.282 18.706 1.00 92.62 192 ARG A CA 1
ATOM 1481 C C . ARG A 1 192 ? -4.947 7.740 18.989 1.00 92.62 192 ARG A C 1
ATOM 1483 O O . ARG A 1 192 ? -4.160 8.628 18.684 1.00 92.62 192 ARG A O 1
ATOM 1490 N N . ARG A 1 193 ? -6.128 8.009 19.539 1.00 91.19 193 ARG A N 1
ATOM 1491 C CA . ARG A 1 193 ? -6.510 9.351 19.989 1.00 91.19 193 ARG A CA 1
ATOM 1492 C C . ARG A 1 193 ? -5.917 9.667 21.362 1.00 91.19 193 ARG A C 1
ATOM 1494 O O . ARG A 1 193 ? -5.457 10.784 21.586 1.00 91.19 193 ARG A O 1
ATOM 1501 N N . ASP A 1 194 ? -5.910 8.684 22.258 1.00 91.38 194 ASP A N 1
ATOM 1502 C CA . ASP A 1 194 ? -5.440 8.847 23.638 1.00 91.38 194 ASP A CA 1
ATOM 1503 C C . ASP A 1 194 ? -3.905 8.740 23.750 1.00 91.38 194 ASP A C 1
ATOM 1505 O O . ASP A 1 194 ? -3.283 9.324 24.645 1.00 91.38 194 ASP A O 1
ATOM 1509 N N . HIS A 1 195 ? -3.277 8.032 22.810 1.00 88.62 195 HIS A N 1
ATOM 1510 C CA . HIS A 1 195 ? -1.833 7.857 22.692 1.00 88.62 195 HIS A CA 1
ATOM 1511 C C . HIS A 1 195 ? -1.350 8.462 21.387 1.00 88.62 195 HIS A C 1
ATOM 1513 O O . HIS A 1 195 ? -1.981 8.322 20.353 1.00 88.62 195 HIS A O 1
ATOM 1519 N N . THR A 1 196 ? -0.180 9.087 21.397 1.00 81.31 196 THR A N 1
ATOM 1520 C CA . THR A 1 196 ? 0.308 9.758 20.191 1.00 81.31 196 THR A CA 1
ATOM 1521 C C . THR A 1 196 ? 0.741 8.835 19.068 1.00 81.31 196 THR A C 1
ATOM 1523 O O . THR A 1 196 ? 0.696 9.249 17.915 1.00 81.31 196 THR A O 1
ATOM 1526 N N . ARG A 1 197 ? 1.237 7.638 19.396 1.00 89.69 197 ARG A N 1
ATOM 1527 C CA . ARG A 1 197 ? 1.869 6.731 18.437 1.00 89.69 197 ARG A CA 1
ATOM 1528 C C . ARG A 1 197 ? 2.045 5.341 19.045 1.00 89.69 197 ARG A C 1
ATOM 1530 O O . ARG A 1 197 ? 2.226 5.214 20.255 1.00 89.69 197 ARG A O 1
ATOM 1537 N N . PHE A 1 198 ? 2.052 4.314 18.204 1.00 94.06 198 PHE A N 1
ATOM 1538 C CA . PHE A 1 198 ? 2.648 3.021 18.514 1.00 94.06 198 PHE A CA 1
ATOM 1539 C C . PHE A 1 198 ? 4.161 3.103 18.273 1.00 94.06 198 PHE A C 1
ATOM 1541 O O . PHE A 1 198 ? 4.606 3.195 17.131 1.00 94.06 198 PHE A O 1
ATOM 1548 N N . ASP A 1 199 ? 4.963 3.059 19.336 1.00 92.19 199 ASP A N 1
ATOM 1549 C CA . ASP A 1 199 ? 6.431 3.021 19.226 1.00 92.19 199 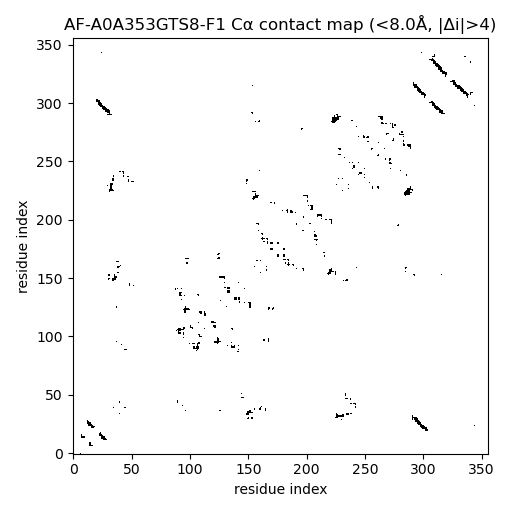ASP A CA 1
ATOM 1550 C C . ASP A 1 199 ? 6.963 1.601 18.999 1.00 92.19 199 ASP A C 1
ATOM 1552 O O . ASP A 1 199 ? 8.060 1.400 18.480 1.00 92.19 199 ASP A O 1
ATOM 1556 N N . THR A 1 200 ? 6.176 0.594 19.378 1.00 94.81 200 THR A N 1
ATOM 1557 C CA . THR A 1 200 ? 6.477 -0.820 19.147 1.00 94.81 200 THR A CA 1
ATOM 1558 C C . THR A 1 200 ? 5.209 -1.568 18.755 1.00 94.81 200 THR A C 1
ATOM 1560 O O . THR A 1 200 ? 4.112 -1.208 19.178 1.00 94.81 200 THR A O 1
ATOM 1563 N N . ILE A 1 201 ? 5.358 -2.659 17.999 1.00 95.75 201 ILE A N 1
ATOM 1564 C CA . ILE A 1 201 ? 4.230 -3.534 17.633 1.00 95.75 201 ILE A CA 1
ATOM 1565 C C . ILE A 1 201 ? 3.555 -4.136 18.876 1.00 95.75 201 ILE A C 1
ATOM 1567 O O . ILE A 1 201 ? 2.349 -4.358 18.884 1.00 95.75 201 ILE A O 1
ATOM 1571 N N . GLU A 1 202 ? 4.312 -4.347 19.956 1.00 95.75 202 GLU A N 1
ATOM 1572 C CA . GLU A 1 202 ? 3.791 -4.895 21.214 1.00 95.75 202 GLU A CA 1
ATOM 1573 C C . GLU A 1 202 ? 2.722 -4.006 21.859 1.00 95.75 202 GLU A C 1
ATOM 1575 O O . GLU A 1 202 ? 1.836 -4.522 22.536 1.00 95.75 202 GLU A O 1
ATOM 1580 N N . MET A 1 203 ? 2.746 -2.690 21.612 1.00 95.81 203 MET A N 1
ATOM 1581 C CA . MET A 1 203 ? 1.736 -1.767 22.141 1.00 95.81 203 MET A CA 1
ATOM 1582 C C . MET A 1 203 ? 0.323 -2.059 21.619 1.00 95.81 203 MET A C 1
ATOM 1584 O O . MET A 1 203 ? -0.639 -1.681 22.281 1.00 95.81 203 MET A O 1
ATOM 1588 N N . LEU A 1 204 ? 0.170 -2.788 20.505 1.00 96.12 204 LEU A N 1
ATOM 1589 C CA . LEU A 1 204 ? -1.143 -3.241 20.032 1.00 96.12 204 LEU A CA 1
ATOM 1590 C C . LEU A 1 204 ? -1.852 -4.160 21.034 1.00 96.12 204 LEU A C 1
ATOM 1592 O O . LEU A 1 204 ? -3.076 -4.183 21.060 1.00 96.12 204 LEU A O 1
ATOM 1596 N N . LYS A 1 205 ? -1.121 -4.855 21.916 1.00 95.75 205 LYS A N 1
ATOM 1597 C CA . LYS A 1 205 ? -1.718 -5.656 23.004 1.00 95.75 205 LYS A CA 1
ATOM 1598 C C . LYS A 1 205 ? -2.486 -4.807 24.024 1.00 95.75 205 LYS A C 1
ATOM 1600 O O . LYS A 1 205 ? -3.254 -5.351 24.808 1.00 95.75 205 LYS A O 1
ATOM 1605 N N . ASN A 1 206 ? -2.280 -3.489 24.022 1.00 95.50 206 ASN A N 1
ATOM 1606 C CA . ASN A 1 206 ? -2.995 -2.557 24.892 1.00 95.50 206 ASN A CA 1
ATOM 1607 C C . ASN A 1 206 ? -4.305 -2.054 24.269 1.00 95.50 206 ASN A C 1
ATOM 1609 O O . ASN A 1 206 ? -5.075 -1.375 24.947 1.00 95.50 206 ASN A O 1
ATOM 1613 N N . VAL A 1 207 ? -4.565 -2.362 22.995 1.00 96.38 207 VAL A N 1
ATOM 1614 C CA . VAL A 1 207 ? -5.854 -2.078 22.364 1.00 96.38 207 VAL A CA 1
ATOM 1615 C C . VAL A 1 207 ? -6.872 -3.072 22.910 1.00 96.38 207 VAL A C 1
ATOM 1617 O O . VAL A 1 207 ? -6.704 -4.288 22.793 1.00 96.38 207 VAL A O 1
ATOM 1620 N N . GLN A 1 208 ? -7.938 -2.559 23.521 1.00 94.12 208 GLN A N 1
ATOM 1621 C CA . GLN A 1 208 ? -8.977 -3.401 24.099 1.00 94.12 208 GLN A CA 1
ATOM 1622 C C . GLN A 1 208 ? -9.575 -4.333 23.031 1.00 94.12 208 GLN A C 1
ATOM 1624 O O . GLN A 1 208 ? -9.937 -3.907 21.939 1.00 94.12 208 GLN A O 1
ATOM 1629 N N . GLY A 1 209 ? -9.679 -5.622 23.363 1.00 90.50 209 GLY A N 1
ATOM 1630 C CA . GLY A 1 209 ? -10.161 -6.664 22.451 1.00 90.50 209 GLY A CA 1
ATOM 1631 C C . GLY A 1 209 ? -9.052 -7.427 21.722 1.00 90.50 209 GLY A C 1
ATOM 1632 O O . GLY A 1 209 ? -9.301 -8.552 21.287 1.00 90.50 209 GLY A O 1
ATOM 1633 N N . ILE A 1 210 ? -7.823 -6.897 21.663 1.00 92.44 210 ILE A N 1
ATOM 1634 C CA . ILE A 1 210 ? -6.660 -7.625 21.138 1.00 92.44 210 ILE A CA 1
ATOM 1635 C C . ILE A 1 210 ? -6.083 -8.527 22.231 1.00 92.44 210 ILE A C 1
ATOM 1637 O O . ILE A 1 210 ? -5.456 -8.071 23.181 1.00 92.44 210 ILE A O 1
ATOM 1641 N N . ILE A 1 211 ? -6.286 -9.837 22.080 1.00 83.50 211 ILE A N 1
ATOM 1642 C CA . ILE A 1 211 ? -5.798 -10.850 23.033 1.00 83.50 211 ILE A CA 1
ATOM 1643 C C . ILE A 1 211 ? -4.378 -11.304 22.672 1.00 83.50 211 ILE A C 1
ATOM 1645 O O . ILE A 1 211 ? -3.541 -11.543 23.541 1.00 83.50 211 ILE A O 1
ATOM 1649 N N . THR A 1 212 ? -4.095 -11.433 21.376 1.00 90.50 212 THR A N 1
ATOM 1650 C CA . THR A 1 212 ? -2.797 -11.849 20.842 1.00 90.50 212 THR A CA 1
ATOM 1651 C C . THR A 1 212 ? -2.517 -11.126 19.534 1.00 90.50 212 THR A C 1
ATOM 1653 O O . THR A 1 212 ? -3.443 -10.730 18.831 1.00 90.50 212 THR A O 1
ATOM 1656 N N . ILE A 1 213 ? -1.233 -10.970 19.217 1.00 94.19 213 ILE A N 1
ATOM 1657 C CA . ILE A 1 213 ? -0.765 -10.354 17.972 1.00 94.19 213 ILE A CA 1
ATOM 1658 C C . ILE A 1 213 ? 0.012 -11.335 17.092 1.00 94.19 213 ILE A C 1
ATOM 1660 O O . ILE A 1 213 ? 0.382 -10.980 15.983 1.00 94.19 213 ILE A O 1
ATOM 1664 N N . GLU A 1 214 ? 0.286 -12.559 17.557 1.00 93.31 214 GLU A N 1
ATOM 1665 C CA . GLU A 1 214 ? 1.258 -13.455 16.907 1.00 93.31 214 GLU A CA 1
ATOM 1666 C C . GLU A 1 214 ? 0.889 -13.808 15.460 1.00 93.31 214 GLU A C 1
ATOM 1668 O O . GLU A 1 214 ? 1.770 -13.942 14.615 1.00 93.31 214 GLU A O 1
ATOM 1673 N N . GLN A 1 215 ? -0.408 -13.901 15.158 1.00 89.62 215 GLN A N 1
ATOM 1674 C CA . GLN A 1 215 ? -0.898 -14.228 13.816 1.00 89.62 215 GLN A CA 1
ATOM 1675 C C . GLN A 1 215 ? -0.628 -13.114 12.801 1.00 89.62 215 GLN A C 1
ATOM 1677 O O . GLN A 1 215 ? -0.312 -13.402 11.651 1.00 89.62 215 GLN A O 1
ATOM 1682 N N . PHE A 1 216 ? -0.720 -11.850 13.220 1.00 92.69 216 PHE A N 1
ATOM 1683 C CA . PHE A 1 216 ? -0.655 -10.712 12.305 1.00 92.69 216 PHE A CA 1
ATOM 1684 C C . PHE A 1 216 ? 0.600 -9.841 12.473 1.00 92.69 216 PHE A C 1
ATOM 1686 O O . PHE A 1 216 ? 0.948 -9.065 11.585 1.00 92.69 216 PHE A O 1
ATOM 1693 N N . LYS A 1 217 ? 1.345 -10.008 13.569 1.00 94.38 217 LYS A N 1
ATOM 1694 C CA . LYS A 1 217 ? 2.617 -9.328 13.852 1.00 94.38 217 LYS A CA 1
ATOM 1695 C C . LYS A 1 217 ? 3.646 -9.413 12.712 1.00 94.38 217 LYS A C 1
ATOM 1697 O O . LYS A 1 217 ? 4.287 -8.392 12.469 1.00 94.38 217 LYS A O 1
ATOM 1702 N N . PRO A 1 218 ? 3.819 -10.539 11.986 1.00 92.06 218 PRO A N 1
ATOM 1703 C CA . PRO A 1 218 ? 4.778 -10.612 10.877 1.00 92.06 218 PRO A CA 1
ATOM 1704 C C . PRO A 1 218 ? 4.510 -9.614 9.740 1.00 92.06 218 PRO A C 1
ATOM 1706 O O . PRO A 1 218 ? 5.440 -9.232 9.029 1.00 92.06 218 PRO A O 1
ATOM 1709 N N . PHE A 1 219 ? 3.261 -9.165 9.594 1.00 92.94 219 PHE A N 1
ATOM 1710 C CA . PHE A 1 219 ? 2.833 -8.235 8.549 1.00 92.94 219 PHE A CA 1
ATOM 1711 C C . PHE A 1 219 ? 2.883 -6.767 8.989 1.00 92.94 219 PHE A C 1
ATOM 1713 O O . PHE A 1 219 ? 2.478 -5.895 8.225 1.00 92.94 219 PHE A O 1
ATOM 1720 N N . LEU A 1 220 ? 3.365 -6.472 10.201 1.00 94.50 220 LEU A N 1
ATOM 1721 C CA . LEU A 1 220 ? 3.389 -5.117 10.746 1.00 94.50 220 LEU A CA 1
ATOM 1722 C C . LEU A 1 220 ? 4.805 -4.547 10.878 1.00 94.50 220 LEU A C 1
ATOM 1724 O O . LEU A 1 220 ? 5.770 -5.260 11.160 1.00 94.50 220 LEU A O 1
ATOM 1728 N N . GLN A 1 221 ? 4.910 -3.228 10.738 1.00 93.25 221 GLN A N 1
ATOM 1729 C CA . GLN A 1 221 ? 6.114 -2.439 11.008 1.00 93.25 221 GLN A CA 1
ATOM 1730 C C . GLN A 1 221 ? 5.750 -1.097 11.657 1.00 93.25 221 GLN A C 1
ATOM 1732 O O . GLN A 1 221 ? 4.609 -0.670 11.571 1.00 93.25 221 GLN A O 1
ATOM 1737 N N . ILE A 1 222 ? 6.696 -0.431 12.325 1.00 92.50 222 ILE A N 1
ATOM 1738 C CA . ILE A 1 222 ? 6.471 0.894 12.950 1.00 92.50 222 ILE A CA 1
ATOM 1739 C C . ILE A 1 222 ? 7.051 2.039 12.107 1.00 92.50 222 ILE A C 1
ATOM 1741 O O . ILE A 1 222 ? 6.772 3.207 12.362 1.00 92.50 222 ILE A O 1
ATOM 1745 N N . SER A 1 223 ? 7.866 1.735 11.102 1.00 89.56 223 SER A N 1
ATOM 1746 C CA . SER A 1 223 ? 8.456 2.743 10.227 1.00 89.56 223 SER A CA 1
ATOM 1747 C C . SER A 1 223 ? 8.691 2.200 8.826 1.00 89.56 223 SER A C 1
ATOM 1749 O O . SER A 1 223 ? 8.753 0.988 8.622 1.00 89.56 223 SER A O 1
ATOM 1751 N N . GLY A 1 224 ? 8.853 3.117 7.873 1.00 79.81 224 GLY A N 1
ATOM 1752 C CA . GLY A 1 224 ? 9.371 2.819 6.547 1.00 79.81 224 GLY A CA 1
ATOM 1753 C C . GLY A 1 224 ? 8.377 2.172 5.594 1.00 79.81 224 GLY A C 1
ATOM 1754 O O . GLY A 1 224 ? 8.659 1.110 5.041 1.00 79.81 224 GLY A O 1
ATOM 1755 N N . ALA A 1 225 ? 7.233 2.822 5.375 1.00 81.62 225 ALA A N 1
ATOM 1756 C CA . ALA A 1 225 ? 6.229 2.333 4.432 1.00 81.62 225 ALA A CA 1
ATOM 1757 C C . ALA A 1 225 ? 6.644 2.501 2.958 1.00 81.62 225 ALA A C 1
ATOM 1759 O O . ALA A 1 225 ? 6.418 1.590 2.170 1.00 81.62 225 ALA A O 1
ATOM 1760 N N . CYS A 1 226 ? 7.259 3.632 2.591 1.00 92.44 226 CYS A N 1
ATOM 1761 C CA . CYS A 1 226 ? 7.541 3.974 1.197 1.00 92.44 226 CYS A CA 1
ATOM 1762 C C . CYS A 1 226 ? 8.958 4.527 0.987 1.00 92.44 226 CYS A C 1
ATOM 1764 O O . CYS A 1 226 ? 9.385 5.459 1.676 1.00 92.44 226 CYS A O 1
ATOM 1766 N N . ASN A 1 227 ? 9.698 3.986 0.014 1.00 94.50 227 ASN A N 1
ATOM 1767 C CA . ASN A 1 227 ? 11.004 4.510 -0.369 1.00 94.50 227 ASN A CA 1
ATOM 1768 C C . ASN A 1 227 ? 10.871 5.856 -1.095 1.00 94.50 227 ASN A C 1
ATOM 1770 O O . ASN A 1 227 ? 10.554 5.913 -2.284 1.00 94.50 227 ASN A O 1
ATOM 1774 N N . VAL A 1 228 ? 11.212 6.938 -0.391 1.00 95.50 228 VAL A N 1
ATOM 1775 C CA . VAL A 1 228 ? 11.087 8.317 -0.883 1.00 95.50 228 VAL A CA 1
ATOM 1776 C C . VAL A 1 228 ? 11.862 8.566 -2.180 1.00 95.50 228 VAL A C 1
ATOM 1778 O O . VAL A 1 228 ? 11.432 9.364 -3.012 1.00 95.50 228 VAL A O 1
ATOM 1781 N N . ASN A 1 229 ? 12.987 7.877 -2.388 1.00 94.81 229 ASN A N 1
ATOM 1782 C CA . ASN A 1 229 ? 13.840 8.099 -3.554 1.00 94.81 229 ASN A CA 1
ATOM 1783 C C . ASN A 1 229 ? 13.310 7.418 -4.816 1.00 94.81 229 ASN A C 1
ATOM 1785 O O . ASN A 1 229 ? 13.551 7.924 -5.906 1.00 94.81 229 ASN A O 1
ATOM 1789 N N . MET A 1 230 ? 12.624 6.283 -4.667 1.00 93.25 230 MET A N 1
ATOM 1790 C CA . MET A 1 230 ? 12.152 5.458 -5.786 1.00 93.25 230 MET A CA 1
ATOM 1791 C C . MET A 1 230 ? 10.665 5.682 -6.099 1.00 93.25 230 MET A C 1
ATOM 1793 O O . MET A 1 230 ? 10.196 5.279 -7.158 1.00 93.25 230 MET A O 1
ATOM 1797 N N . ALA A 1 231 ? 9.918 6.328 -5.197 1.00 94.50 231 ALA A N 1
ATOM 1798 C CA . ALA A 1 231 ? 8.496 6.589 -5.389 1.00 94.50 231 ALA A CA 1
ATOM 1799 C C . ALA A 1 231 ? 8.244 7.525 -6.579 1.00 94.50 231 ALA A C 1
ATOM 1801 O O . ALA A 1 231 ? 8.994 8.481 -6.787 1.00 94.50 231 ALA A O 1
ATOM 1802 N N . SER A 1 232 ? 7.152 7.329 -7.320 1.00 94.38 232 SER A N 1
ATOM 1803 C CA . SER A 1 232 ? 6.729 8.306 -8.333 1.00 94.38 232 SER A CA 1
ATOM 1804 C C . SER A 1 232 ? 6.379 9.657 -7.680 1.00 94.38 232 SER A C 1
ATOM 1806 O O . SER A 1 232 ? 6.059 9.721 -6.489 1.00 94.38 232 SER A O 1
ATOM 1808 N N . ASP A 1 233 ? 6.455 10.767 -8.433 1.00 95.69 233 ASP A N 1
ATOM 1809 C CA . ASP A 1 233 ? 5.983 12.086 -7.956 1.00 95.69 233 ASP A CA 1
ATOM 1810 C C . ASP A 1 233 ? 4.502 11.989 -7.505 1.00 95.69 233 ASP A C 1
ATOM 1812 O O . ASP A 1 233 ? 4.137 12.551 -6.471 1.00 95.69 233 ASP A O 1
ATOM 1816 N N . ILE A 1 234 ? 3.674 11.211 -8.223 1.00 96.19 234 ILE A N 1
ATOM 1817 C CA . ILE A 1 234 ? 2.262 10.952 -7.888 1.00 96.19 234 ILE A CA 1
ATOM 1818 C C . ILE A 1 234 ? 2.140 10.186 -6.569 1.00 96.19 234 ILE A C 1
ATOM 1820 O O . ILE A 1 234 ? 1.511 10.680 -5.633 1.00 96.19 234 ILE A O 1
ATOM 1824 N N . GLY A 1 235 ? 2.756 9.005 -6.467 1.00 95.38 235 GLY A N 1
ATOM 1825 C CA . GLY A 1 235 ? 2.625 8.136 -5.300 1.00 95.38 235 GLY A CA 1
ATOM 1826 C C . GLY A 1 235 ? 3.123 8.802 -4.018 1.00 95.38 235 GLY A C 1
ATOM 1827 O O . GLY A 1 235 ? 2.462 8.733 -2.980 1.00 95.38 235 GLY A O 1
ATOM 1828 N N . LEU A 1 236 ? 4.243 9.529 -4.094 1.00 96.12 236 LEU A N 1
ATOM 1829 C CA . LEU A 1 236 ? 4.761 10.283 -2.953 1.00 96.12 236 LEU A CA 1
ATOM 1830 C C . LEU A 1 236 ? 3.828 11.436 -2.552 1.00 96.12 236 LEU A C 1
ATOM 1832 O O . LEU A 1 236 ? 3.616 11.664 -1.361 1.00 96.12 236 LEU A O 1
ATOM 1836 N N . THR A 1 237 ? 3.239 12.136 -3.525 1.00 97.56 237 THR A N 1
ATOM 1837 C CA . THR A 1 237 ? 2.264 13.205 -3.256 1.00 97.56 237 THR A CA 1
ATOM 1838 C C . THR A 1 237 ? 1.026 12.659 -2.552 1.00 97.56 237 THR A C 1
ATOM 1840 O O . THR A 1 237 ? 0.608 13.230 -1.546 1.00 97.56 237 THR A O 1
ATOM 1843 N N . VAL A 1 238 ? 0.474 11.535 -3.023 1.00 97.12 238 VAL A N 1
ATOM 1844 C CA . VAL A 1 238 ? -0.689 10.883 -2.400 1.00 97.12 238 VAL A CA 1
ATOM 1845 C C . VAL A 1 238 ? -0.391 10.511 -0.949 1.00 97.12 238 VAL A C 1
ATOM 1847 O O . VAL A 1 238 ? -1.140 10.908 -0.060 1.00 97.12 238 VAL A O 1
ATOM 1850 N N . LEU A 1 239 ? 0.732 9.831 -0.693 1.00 95.56 239 LEU A N 1
ATOM 1851 C CA . LEU A 1 239 ? 1.132 9.426 0.660 1.00 95.56 239 LEU A CA 1
ATOM 1852 C C . LEU A 1 239 ? 1.283 10.616 1.613 1.00 95.56 239 LEU A C 1
ATOM 1854 O O . LEU A 1 239 ? 0.786 10.585 2.737 1.00 95.56 239 LEU A O 1
ATOM 1858 N N . LEU A 1 240 ? 1.952 11.685 1.178 1.00 96.31 240 LEU A N 1
ATOM 1859 C CA . LEU A 1 240 ? 2.168 12.851 2.033 1.00 96.31 240 LEU A CA 1
ATOM 1860 C C . LEU A 1 240 ? 0.890 13.685 2.224 1.00 96.31 240 LEU A C 1
ATOM 1862 O O . LEU A 1 240 ? 0.703 14.284 3.284 1.00 96.31 240 LEU A O 1
ATOM 1866 N N . LYS A 1 241 ? -0.019 13.702 1.243 1.00 96.31 241 LYS A N 1
ATOM 1867 C CA . LYS A 1 241 ? -1.343 14.324 1.386 1.00 96.31 241 LYS A CA 1
ATOM 1868 C C . LYS A 1 241 ? -2.273 13.544 2.308 1.00 96.31 241 LYS A C 1
ATOM 1870 O O . LYS A 1 241 ? -2.995 14.178 3.077 1.00 96.31 241 LYS A O 1
ATOM 1875 N N . GLU A 1 242 ? -2.246 12.212 2.265 1.00 92.69 242 GLU A N 1
ATOM 1876 C CA . GLU A 1 242 ? -2.932 11.343 3.237 1.00 92.69 242 GLU A CA 1
ATOM 1877 C C . GLU A 1 242 ? -2.453 11.645 4.664 1.00 92.69 242 GLU A C 1
ATOM 1879 O O . GLU A 1 242 ? -3.257 11.786 5.583 1.00 92.69 242 GLU A O 1
ATOM 1884 N N . ALA A 1 243 ? -1.147 11.870 4.821 1.00 92.69 243 ALA A N 1
ATOM 1885 C CA . ALA A 1 243 ? -0.519 12.291 6.070 1.00 92.69 243 ALA A CA 1
ATOM 1886 C C . ALA A 1 243 ? -0.795 13.765 6.463 1.00 92.69 243 ALA A C 1
ATOM 1888 O O . ALA A 1 243 ? -0.280 14.238 7.474 1.00 92.69 243 ALA A O 1
ATOM 1889 N N . ASN A 1 244 ? -1.617 14.493 5.696 1.00 94.19 244 ASN A N 1
ATOM 1890 C CA . ASN A 1 244 ? -1.974 15.905 5.888 1.00 94.19 244 ASN A CA 1
ATOM 1891 C C . ASN A 1 244 ? -0.806 16.911 5.805 1.00 94.19 244 ASN A C 1
ATOM 1893 O O . ASN A 1 244 ? -0.900 18.011 6.356 1.00 94.19 244 ASN A O 1
ATOM 1897 N N . TYR A 1 245 ? 0.273 16.598 5.083 1.00 96.00 245 TYR A N 1
ATOM 1898 C CA . TYR A 1 245 ? 1.312 17.588 4.786 1.00 96.00 245 TYR A CA 1
ATOM 1899 C C . TYR A 1 245 ? 0.843 18.617 3.735 1.00 96.00 245 TYR A C 1
ATOM 1901 O O . TYR A 1 245 ? 0.019 18.333 2.859 1.00 96.00 245 TYR A O 1
ATOM 1909 N N . SER A 1 246 ? 1.361 19.847 3.822 1.00 96.38 246 SER A N 1
ATOM 1910 C CA . SER A 1 246 ? 1.016 20.935 2.894 1.00 96.38 246 SER A CA 1
ATOM 1911 C C . SER A 1 246 ? 1.644 20.742 1.510 1.00 96.38 246 SER A C 1
ATOM 1913 O O . SER A 1 246 ? 2.687 20.104 1.376 1.00 96.38 246 SER A O 1
ATOM 1915 N N . ASP A 1 247 ? 1.066 21.365 0.474 1.00 97.38 247 ASP A N 1
ATOM 1916 C CA . ASP A 1 247 ? 1.646 21.345 -0.884 1.00 97.38 247 ASP A CA 1
ATOM 1917 C C . ASP A 1 247 ? 3.078 21.885 -0.916 1.00 9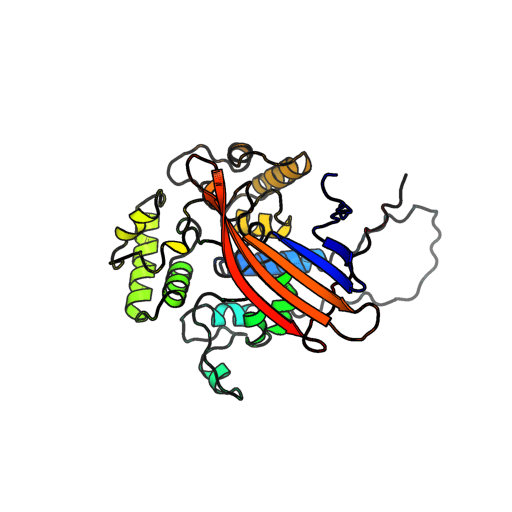7.38 247 ASP A C 1
ATOM 1919 O O . ASP A 1 247 ? 3.945 21.327 -1.582 1.00 97.38 247 ASP A O 1
ATOM 1923 N N . SER A 1 248 ? 3.351 22.940 -0.143 1.00 97.94 248 SER A N 1
ATOM 1924 C CA . SER A 1 248 ? 4.691 23.521 -0.034 1.00 97.94 248 SER A CA 1
ATOM 1925 C C . SER A 1 248 ? 5.711 22.549 0.564 1.00 97.94 248 SER A C 1
ATOM 1927 O O . SER A 1 248 ? 6.838 22.475 0.076 1.00 97.94 248 SER A O 1
ATOM 1929 N N . ALA A 1 249 ? 5.320 21.784 1.587 1.00 97.88 249 ALA A N 1
ATOM 1930 C CA . ALA A 1 249 ? 6.175 20.781 2.210 1.00 97.88 249 ALA A CA 1
ATOM 1931 C C . ALA A 1 249 ? 6.474 19.637 1.233 1.00 97.88 249 ALA A C 1
ATOM 1933 O O . ALA A 1 249 ? 7.632 19.262 1.049 1.00 97.88 249 ALA A O 1
ATOM 1934 N N . ILE A 1 250 ? 5.440 19.142 0.543 1.00 98.12 250 ILE A N 1
ATOM 1935 C CA . ILE A 1 250 ? 5.552 18.080 -0.465 1.00 98.12 250 ILE A CA 1
ATOM 1936 C C . ILE A 1 250 ? 6.468 18.517 -1.609 1.00 98.12 250 ILE A C 1
ATOM 1938 O O . ILE A 1 250 ? 7.408 17.801 -1.955 1.00 98.12 250 ILE A O 1
ATOM 1942 N N . GLN A 1 251 ? 6.264 19.723 -2.145 1.00 98.25 251 GLN A N 1
ATOM 1943 C CA . GLN A 1 251 ? 7.119 20.265 -3.196 1.00 98.25 251 GLN A CA 1
ATOM 1944 C C . GLN A 1 251 ? 8.569 20.422 -2.723 1.00 98.25 251 GLN A C 1
ATOM 1946 O O . GLN A 1 251 ? 9.498 20.158 -3.486 1.00 98.25 251 GLN A O 1
ATOM 1951 N N . GLY A 1 252 ? 8.778 20.802 -1.459 1.00 98.31 252 GLY A N 1
ATOM 1952 C CA . GLY A 1 252 ? 10.098 20.830 -0.836 1.00 98.31 252 GLY A CA 1
ATOM 1953 C C . GLY A 1 252 ? 10.787 19.464 -0.871 1.00 98.31 252 GLY A C 1
ATOM 1954 O O . GLY A 1 252 ? 11.942 19.377 -1.286 1.00 98.31 252 GLY A O 1
ATOM 1955 N N . VAL A 1 253 ? 10.076 18.395 -0.496 1.00 98.06 253 VAL A N 1
ATOM 1956 C CA . VAL A 1 253 ? 10.600 17.018 -0.536 1.00 98.06 253 VAL A CA 1
ATOM 1957 C C . VAL A 1 253 ? 10.923 16.587 -1.968 1.00 98.06 253 VAL A C 1
ATOM 1959 O O . VAL A 1 253 ? 12.009 16.061 -2.217 1.00 98.06 253 VAL A O 1
ATOM 1962 N N . LEU A 1 254 ? 10.027 16.854 -2.924 1.00 97.75 254 LEU A N 1
ATOM 1963 C CA . LEU A 1 254 ? 10.246 16.536 -4.339 1.00 97.75 254 LEU A CA 1
ATOM 1964 C C . LEU A 1 254 ? 11.466 17.275 -4.909 1.00 97.75 254 LEU A C 1
ATOM 1966 O O . LEU A 1 254 ? 12.268 16.678 -5.625 1.00 97.75 254 LEU A O 1
ATOM 1970 N N . ASN A 1 255 ? 11.642 18.553 -4.566 1.00 97.81 255 ASN A N 1
ATOM 1971 C CA . ASN A 1 255 ? 12.791 19.348 -4.998 1.00 97.81 255 ASN A CA 1
ATOM 1972 C C . ASN A 1 255 ? 14.099 18.845 -4.378 1.00 97.81 255 ASN A C 1
ATOM 1974 O O . ASN A 1 255 ? 15.100 18.732 -5.085 1.00 97.81 255 ASN A O 1
ATOM 1978 N N . LEU A 1 256 ? 14.090 18.501 -3.084 1.00 97.44 256 LEU A N 1
ATOM 1979 C CA . LEU A 1 256 ? 15.257 17.926 -2.413 1.00 97.44 256 LEU A CA 1
ATOM 1980 C C . LEU A 1 256 ? 15.685 16.619 -3.093 1.00 97.44 256 LEU A C 1
ATOM 1982 O O . LEU A 1 256 ? 16.857 16.458 -3.420 1.00 97.44 256 LEU A O 1
ATOM 1986 N N . ARG A 1 257 ? 14.724 15.734 -3.383 1.00 95.06 257 ARG A N 1
ATOM 1987 C CA . ARG A 1 257 ? 14.958 14.476 -4.103 1.00 95.06 257 ARG A CA 1
ATOM 1988 C C . ARG A 1 257 ? 15.530 14.689 -5.506 1.00 95.06 257 ARG A C 1
ATOM 1990 O O . ARG A 1 257 ? 16.408 13.943 -5.929 1.00 95.06 257 ARG A O 1
ATOM 1997 N N . LYS A 1 258 ? 15.041 15.696 -6.239 1.00 94.50 258 LYS A N 1
ATOM 1998 C CA . LYS A 1 258 ? 15.544 16.041 -7.583 1.00 94.50 258 LYS A CA 1
ATOM 1999 C C . LYS A 1 258 ? 16.991 16.545 -7.546 1.00 94.50 258 LYS A C 1
ATOM 2001 O O . LYS A 1 258 ? 17.737 16.293 -8.485 1.00 94.50 258 LYS A O 1
ATOM 2006 N N . ALA A 1 259 ? 17.399 17.213 -6.466 1.00 95.50 259 ALA A N 1
ATOM 2007 C CA . ALA A 1 259 ? 18.778 17.668 -6.278 1.00 95.50 259 ALA A CA 1
ATOM 2008 C C . ALA A 1 259 ? 19.755 16.526 -5.931 1.00 95.50 259 ALA A C 1
ATOM 2010 O O . ALA A 1 259 ? 20.959 16.649 -6.156 1.00 95.50 259 ALA A O 1
ATOM 2011 N N . GLY A 1 260 ? 19.255 15.414 -5.390 1.00 93.81 260 GLY A N 1
ATOM 2012 C CA . GLY A 1 260 ? 20.042 14.225 -5.090 1.00 93.81 260 GLY A CA 1
ATOM 2013 C C . GLY A 1 260 ? 19.292 13.239 -4.193 1.00 93.81 260 GLY A C 1
ATOM 2014 O O . GLY A 1 260 ? 18.256 13.577 -3.620 1.00 93.81 260 GLY A O 1
ATOM 2015 N N . PRO A 1 261 ? 19.806 12.006 -4.038 1.00 94.31 261 PRO A N 1
ATOM 2016 C CA . PRO A 1 261 ? 19.152 11.004 -3.208 1.00 94.31 261 PRO A CA 1
ATOM 2017 C C . PRO A 1 261 ? 19.136 11.434 -1.738 1.00 94.31 261 PRO A C 1
ATOM 2019 O O . PRO A 1 261 ? 20.181 11.747 -1.161 1.00 94.31 261 PRO A O 1
ATOM 2022 N N . ILE A 1 262 ? 17.955 11.364 -1.124 1.00 95.88 262 ILE A N 1
ATOM 2023 C CA . ILE A 1 262 ? 17.757 11.521 0.318 1.00 95.88 262 ILE A CA 1
ATOM 2024 C C . ILE A 1 262 ? 18.397 10.307 0.996 1.00 95.88 262 ILE A C 1
ATOM 2026 O O . ILE A 1 262 ? 18.012 9.166 0.733 1.00 95.88 262 ILE A O 1
ATOM 2030 N N . LYS A 1 263 ? 19.400 10.515 1.848 1.00 95.38 263 LYS A N 1
ATOM 2031 C CA . LYS A 1 263 ? 20.167 9.418 2.464 1.00 95.38 263 LYS A CA 1
ATOM 2032 C C . LYS A 1 263 ? 19.496 8.930 3.739 1.00 95.38 263 LYS A C 1
ATOM 2034 O O . LYS A 1 263 ? 19.537 7.737 4.041 1.00 95.38 263 LYS A O 1
ATOM 2039 N N . GLN A 1 264 ? 18.864 9.840 4.470 1.00 95.38 264 GLN A N 1
ATOM 2040 C CA . GLN A 1 264 ? 18.131 9.572 5.700 1.00 95.38 264 GLN A CA 1
ATOM 2041 C C . GLN A 1 264 ? 16.819 10.353 5.707 1.00 95.38 264 GLN A C 1
ATOM 2043 O O . GLN A 1 264 ? 16.778 11.510 5.298 1.00 95.38 264 GLN A O 1
ATOM 2048 N N . VAL A 1 265 ? 15.753 9.750 6.239 1.00 95.81 265 VAL A N 1
ATOM 2049 C CA . VAL A 1 265 ? 14.439 10.411 6.341 1.00 95.81 265 VAL A CA 1
ATOM 2050 C C . VAL A 1 265 ? 14.519 11.702 7.167 1.00 95.81 265 VAL A C 1
ATOM 2052 O O . VAL A 1 265 ? 13.845 12.677 6.855 1.00 95.81 265 VAL A O 1
ATOM 2055 N N . ALA A 1 266 ? 15.435 11.778 8.138 1.00 96.38 266 ALA A N 1
ATOM 2056 C CA . ALA A 1 266 ? 15.658 12.987 8.928 1.00 96.38 266 ALA A CA 1
ATOM 2057 C C . ALA A 1 266 ? 15.976 14.247 8.091 1.00 96.38 266 ALA A C 1
ATOM 2059 O O . ALA A 1 266 ? 15.722 15.360 8.551 1.00 96.38 266 ALA A O 1
ATOM 2060 N N . GLU A 1 267 ? 16.488 14.097 6.864 1.00 97.56 267 GLU A N 1
ATOM 2061 C CA . GLU A 1 267 ? 16.776 15.218 5.958 1.00 97.56 267 GLU A CA 1
ATOM 2062 C C . GLU A 1 267 ? 15.509 15.949 5.489 1.00 97.56 267 GLU A C 1
ATOM 2064 O O . GLU A 1 267 ? 15.574 17.135 5.168 1.00 97.56 267 GLU A O 1
ATOM 2069 N N . VAL A 1 268 ? 14.346 15.286 5.496 1.00 97.06 268 VAL A N 1
ATOM 2070 C CA . VAL A 1 268 ? 13.064 15.911 5.129 1.00 97.06 268 VAL A CA 1
ATOM 2071 C C . VAL A 1 268 ? 12.274 16.439 6.327 1.00 97.06 268 VAL A C 1
ATOM 2073 O O . VAL A 1 268 ? 11.266 17.113 6.129 1.00 97.06 268 VAL A O 1
ATOM 2076 N N . ASN A 1 269 ? 12.730 16.215 7.566 1.00 96.56 269 ASN A N 1
ATOM 2077 C CA . ASN A 1 269 ? 11.991 16.614 8.772 1.00 96.56 269 ASN A CA 1
ATOM 2078 C C . ASN A 1 269 ? 11.654 18.110 8.788 1.00 96.56 269 ASN A C 1
ATOM 2080 O O . ASN A 1 269 ? 10.505 18.480 9.013 1.00 96.56 269 ASN A O 1
ATOM 2084 N N . GLY A 1 270 ? 12.638 18.967 8.496 1.00 96.19 270 GLY A N 1
ATOM 2085 C CA . GLY A 1 270 ? 12.436 20.419 8.474 1.00 96.19 270 GLY A CA 1
ATOM 2086 C C . GLY A 1 270 ? 11.456 20.874 7.389 1.00 96.19 270 GLY A C 1
ATOM 2087 O O . GLY A 1 270 ? 10.651 21.769 7.633 1.00 96.19 270 GLY A O 1
ATOM 2088 N N . LEU A 1 271 ? 11.476 20.224 6.220 1.00 97.19 271 LEU A N 1
ATOM 2089 C CA . LEU A 1 271 ? 10.549 20.503 5.115 1.00 97.19 271 LEU A CA 1
ATOM 2090 C C . LEU A 1 271 ? 9.116 20.099 5.471 1.00 97.19 271 LEU A C 1
ATOM 2092 O O . LEU A 1 271 ? 8.170 20.805 5.139 1.00 97.19 271 LEU A O 1
ATOM 2096 N N . LEU A 1 272 ? 8.977 18.983 6.184 1.00 96.75 272 LEU A N 1
ATOM 2097 C CA . LEU A 1 272 ? 7.707 18.435 6.652 1.00 96.75 272 LEU A CA 1
ATOM 2098 C C . LEU A 1 272 ? 7.219 19.076 7.965 1.00 96.75 272 LEU A C 1
ATOM 2100 O O . LEU A 1 272 ? 6.207 18.652 8.516 1.00 96.75 272 LEU A O 1
ATOM 2104 N N . GLY A 1 273 ? 7.921 20.090 8.487 1.00 94.94 273 GLY A N 1
ATOM 2105 C CA . GLY A 1 273 ? 7.557 20.769 9.735 1.00 94.94 273 GLY A CA 1
ATOM 2106 C C . GLY A 1 273 ? 7.651 19.883 10.985 1.00 94.94 273 GLY A C 1
ATOM 2107 O O . GLY A 1 273 ? 7.086 20.220 12.028 1.00 94.94 273 GLY A O 1
ATOM 2108 N N . TYR A 1 274 ? 8.352 18.753 10.891 1.00 95.00 274 TYR A N 1
ATOM 2109 C CA . TYR A 1 274 ? 8.530 17.822 11.993 1.00 95.00 274 TYR A CA 1
ATOM 2110 C C . TYR A 1 274 ? 9.638 18.307 12.931 1.00 95.00 274 TYR A C 1
ATOM 2112 O O . TYR A 1 274 ? 10.797 18.449 12.537 1.00 95.00 274 TYR A O 1
ATOM 2120 N N . SER A 1 275 ? 9.276 18.537 14.191 1.00 92.25 275 SER A N 1
ATOM 2121 C CA . SER A 1 275 ? 10.179 18.990 15.256 1.00 92.25 275 SER A CA 1
ATOM 2122 C C . SER A 1 275 ? 10.222 18.033 16.451 1.00 92.25 275 SER A C 1
ATOM 2124 O O . SER A 1 275 ? 10.875 18.329 17.451 1.00 92.25 275 SER A O 1
ATOM 2126 N N . GLY A 1 276 ? 9.540 16.885 16.360 1.00 89.00 276 GLY A N 1
ATOM 2127 C CA . GLY A 1 276 ? 9.425 15.915 17.452 1.00 89.00 276 GLY A CA 1
ATOM 2128 C C . GLY A 1 276 ? 8.412 16.308 18.527 1.00 89.00 276 GLY A C 1
ATOM 2129 O O . GLY A 1 276 ? 8.400 15.720 19.609 1.00 89.00 276 GLY A O 1
ATOM 2130 N N . VAL A 1 277 ? 7.558 17.304 18.262 1.00 87.69 277 VAL A N 1
ATOM 2131 C CA . VAL A 1 277 ? 6.493 17.688 19.192 1.00 87.69 277 VAL A CA 1
ATOM 2132 C C . VAL A 1 277 ? 5.435 16.587 19.249 1.00 87.69 277 VAL A C 1
ATOM 2134 O O . VAL A 1 277 ? 5.011 16.042 18.229 1.00 87.69 277 VAL A O 1
ATOM 2137 N N . LYS A 1 278 ? 4.985 16.277 20.470 1.00 83.19 278 LYS A N 1
ATOM 2138 C CA . LYS A 1 278 ? 3.950 15.276 20.736 1.00 83.19 278 LYS A CA 1
ATOM 2139 C C . LYS A 1 278 ? 2.698 15.561 19.887 1.00 83.19 278 LYS A C 1
ATOM 2141 O O . LYS A 1 278 ? 2.120 16.638 19.988 1.00 83.19 278 LYS A O 1
ATOM 2146 N N . GLY A 1 279 ? 2.282 14.582 19.082 1.00 82.50 279 GLY A N 1
ATOM 2147 C CA . GLY A 1 279 ? 1.076 14.640 18.245 1.00 82.50 279 GLY A CA 1
ATOM 2148 C C . GLY A 1 279 ? 1.329 15.068 16.800 1.00 82.50 279 GLY A C 1
ATOM 2149 O O . GLY A 1 279 ? 0.398 15.062 16.002 1.00 82.50 279 GLY A O 1
ATOM 2150 N N . GLN A 1 280 ? 2.570 15.414 16.443 1.00 88.62 280 GLN A N 1
ATOM 2151 C CA . GLN A 1 280 ? 2.942 15.605 15.044 1.00 88.62 280 GLN A CA 1
ATOM 2152 C C . GLN A 1 280 ? 3.034 14.269 14.305 1.00 88.62 280 GLN A C 1
ATOM 2154 O O . GLN A 1 280 ? 3.459 13.258 14.865 1.00 88.62 280 GLN A O 1
ATOM 2159 N N . VAL A 1 281 ? 2.701 14.300 13.015 1.00 89.81 281 VAL A N 1
ATOM 2160 C CA . VAL A 1 281 ? 2.910 13.170 12.111 1.00 89.81 281 VAL A CA 1
ATOM 2161 C C . VAL A 1 281 ? 4.408 12.949 11.922 1.00 89.81 281 VAL A C 1
ATOM 2163 O O . VAL A 1 281 ? 5.129 13.868 11.524 1.00 89.81 281 VAL A O 1
ATOM 2166 N N . HIS A 1 282 ? 4.874 11.737 12.223 1.00 93.62 282 HIS A N 1
ATOM 2167 C CA . HIS A 1 282 ? 6.283 11.381 12.129 1.00 93.62 282 HIS A CA 1
ATOM 2168 C C . HIS A 1 282 ? 6.632 10.983 10.683 1.00 93.62 282 HIS A C 1
ATOM 2170 O O . HIS A 1 282 ? 6.056 10.022 10.178 1.00 93.62 282 HIS A O 1
ATOM 2176 N N . PRO A 1 283 ? 7.601 11.633 10.009 1.00 95.12 283 PRO A N 1
ATOM 2177 C CA . PRO A 1 283 ? 7.969 11.279 8.634 1.00 95.12 283 PRO A CA 1
ATOM 2178 C C . PRO A 1 283 ? 8.356 9.803 8.450 1.00 95.12 283 PRO A C 1
ATOM 2180 O O . PRO A 1 283 ? 7.922 9.174 7.488 1.00 95.12 283 PRO A O 1
ATOM 2183 N N . ASP A 1 284 ? 9.091 9.222 9.407 1.00 93.75 284 ASP A N 1
ATOM 2184 C CA . ASP A 1 284 ? 9.445 7.790 9.403 1.00 93.75 284 ASP A CA 1
ATOM 2185 C C . ASP A 1 284 ? 8.244 6.831 9.410 1.00 93.75 284 ASP A C 1
ATOM 2187 O O . ASP A 1 284 ? 8.418 5.665 9.062 1.00 93.75 284 ASP A O 1
ATOM 2191 N N . ASP A 1 285 ? 7.034 7.269 9.784 1.00 93.69 285 ASP A N 1
ATOM 2192 C CA . ASP A 1 285 ? 5.850 6.409 9.681 1.00 93.69 285 ASP A CA 1
ATOM 2193 C C . ASP A 1 285 ? 5.519 6.071 8.220 1.00 93.69 285 ASP A C 1
ATOM 2195 O O . ASP A 1 285 ? 5.048 4.969 7.933 1.00 93.69 285 ASP A O 1
ATOM 2199 N N . TYR A 1 286 ? 5.824 6.994 7.305 1.00 93.62 286 TYR A N 1
ATOM 2200 C CA . TYR A 1 286 ? 5.477 6.917 5.887 1.00 93.62 286 TYR A CA 1
ATOM 2201 C C . TYR A 1 286 ? 6.695 6.675 5.000 1.00 93.62 286 TYR A C 1
ATOM 2203 O O . TYR A 1 286 ? 6.576 6.034 3.959 1.00 93.62 286 TYR A O 1
ATOM 2211 N N . LEU A 1 287 ? 7.864 7.183 5.389 1.00 95.38 287 LEU A N 1
ATOM 2212 C CA . LEU A 1 287 ? 9.037 7.247 4.524 1.00 95.38 287 LEU A CA 1
ATOM 2213 C C . LEU A 1 287 ? 10.164 6.330 5.000 1.00 95.38 287 LEU A C 1
ATOM 2215 O O . LEU A 1 287 ? 10.407 6.147 6.190 1.00 95.38 287 LEU A O 1
ATOM 2219 N N . THR A 1 288 ? 10.899 5.793 4.035 1.00 94.19 288 THR A N 1
ATOM 2220 C CA . THR A 1 288 ? 12.187 5.114 4.196 1.00 94.19 288 THR A CA 1
ATOM 2221 C C . THR A 1 288 ? 13.110 5.513 3.048 1.00 94.19 288 THR A C 1
ATOM 2223 O O . THR A 1 288 ? 12.671 6.042 2.028 1.00 94.19 288 THR A O 1
ATOM 2226 N N . THR A 1 289 ? 14.406 5.266 3.199 1.00 93.50 289 THR A N 1
ATOM 2227 C CA . THR A 1 289 ? 15.395 5.360 2.111 1.00 93.50 289 THR A CA 1
ATOM 2228 C C . THR A 1 289 ? 15.846 3.979 1.627 1.00 93.50 289 THR A C 1
ATOM 2230 O O . THR A 1 289 ? 16.744 3.862 0.794 1.00 93.50 289 THR A O 1
ATOM 2233 N N . VAL A 1 290 ? 15.215 2.922 2.146 1.00 88.88 290 VAL A N 1
ATOM 2234 C CA . VAL A 1 290 ? 15.550 1.520 1.901 1.00 88.88 290 VAL A CA 1
ATOM 2235 C C . VAL A 1 290 ? 14.336 0.793 1.338 1.00 88.88 290 VAL A C 1
ATOM 2237 O O . VAL A 1 290 ? 13.325 0.652 2.018 1.00 88.88 290 VAL A O 1
ATOM 2240 N N . SER A 1 291 ? 14.472 0.261 0.127 1.00 88.00 291 SER A N 1
ATOM 2241 C CA . SER A 1 291 ? 13.500 -0.662 -0.467 1.00 88.00 291 SER A CA 1
ATOM 2242 C C . SER A 1 291 ? 13.567 -2.016 0.227 1.00 88.00 291 SER A C 1
ATOM 2244 O O . SER A 1 291 ? 14.664 -2.567 0.370 1.00 88.00 291 SER A O 1
ATOM 2246 N N . THR A 1 292 ? 12.432 -2.584 0.617 1.00 89.56 292 THR A N 1
ATOM 2247 C CA . THR A 1 292 ? 12.361 -3.915 1.244 1.00 89.56 292 THR A CA 1
ATOM 2248 C C . THR A 1 292 ? 11.568 -4.915 0.418 1.00 89.56 292 THR A C 1
ATOM 2250 O O . THR A 1 292 ? 11.770 -6.105 0.617 1.00 89.56 292 THR A O 1
ATOM 2253 N N . ILE A 1 293 ? 10.741 -4.474 -0.532 1.00 93.44 293 ILE A N 1
ATOM 2254 C CA . ILE A 1 293 ? 9.908 -5.349 -1.361 1.00 93.44 293 ILE A CA 1
ATOM 2255 C C . ILE A 1 293 ? 10.297 -5.176 -2.825 1.00 93.44 293 ILE A C 1
ATOM 2257 O O . ILE A 1 293 ? 10.162 -4.089 -3.376 1.00 93.44 293 ILE A O 1
ATOM 2261 N N . ILE A 1 294 ? 10.786 -6.247 -3.444 1.00 93.56 294 ILE A N 1
ATOM 2262 C CA . ILE A 1 294 ? 11.274 -6.241 -4.823 1.00 93.56 294 ILE A CA 1
ATOM 2263 C C . ILE A 1 294 ? 10.478 -7.249 -5.641 1.00 93.56 294 ILE A C 1
ATOM 2265 O O . ILE A 1 294 ? 10.355 -8.413 -5.253 1.00 93.56 294 ILE A O 1
ATOM 2269 N N . HIS A 1 295 ? 9.974 -6.806 -6.783 1.00 94.12 295 HIS A N 1
ATOM 2270 C CA . HIS A 1 295 ? 9.208 -7.614 -7.717 1.00 94.12 295 HIS A CA 1
ATOM 2271 C C . HIS A 1 295 ? 10.050 -7.913 -8.955 1.00 94.12 295 HIS A C 1
ATOM 2273 O O . HIS A 1 295 ? 10.596 -7.010 -9.585 1.00 94.12 295 HIS A O 1
ATOM 2279 N N . TYR A 1 296 ? 10.170 -9.197 -9.281 1.00 94.31 296 TYR A N 1
ATOM 2280 C CA . TYR A 1 296 ? 10.846 -9.692 -10.468 1.00 94.31 296 TYR A CA 1
ATOM 2281 C C . TYR A 1 296 ? 9.825 -10.268 -11.438 1.00 94.31 296 TYR A C 1
ATOM 2283 O O . TYR A 1 296 ? 9.068 -11.173 -11.085 1.00 94.31 296 TYR A O 1
ATOM 2291 N N . ARG A 1 297 ? 9.878 -9.798 -12.681 1.00 94.44 297 ARG A N 1
ATOM 2292 C CA . ARG A 1 297 ? 9.155 -10.383 -13.811 1.00 94.44 297 ARG A CA 1
ATOM 2293 C C . ARG A 1 297 ? 10.177 -10.880 -14.819 1.00 94.44 297 ARG A C 1
ATOM 2295 O O . ARG A 1 297 ? 10.989 -10.104 -15.317 1.00 94.44 297 ARG A O 1
ATOM 2302 N N . ILE A 1 298 ? 10.197 -12.185 -15.055 1.00 95.75 298 ILE A N 1
ATOM 2303 C CA . ILE A 1 298 ? 11.248 -12.863 -15.811 1.00 95.75 298 ILE A CA 1
ATOM 2304 C C . ILE A 1 298 ? 10.604 -13.634 -16.954 1.00 95.75 298 ILE A C 1
ATOM 2306 O O . ILE A 1 298 ? 9.774 -14.506 -16.724 1.00 95.75 298 ILE A O 1
ATOM 2310 N N . TRP A 1 299 ? 11.036 -13.358 -18.178 1.00 95.69 299 TRP A N 1
ATOM 2311 C CA . TRP A 1 299 ? 10.674 -14.109 -19.371 1.00 95.69 299 TRP A CA 1
ATOM 2312 C C . TRP A 1 299 ? 11.889 -14.873 -19.876 1.00 95.69 299 TRP A C 1
ATOM 2314 O O . TRP A 1 299 ? 12.975 -14.312 -19.978 1.00 95.69 299 TRP A O 1
ATOM 2324 N N . VAL A 1 300 ? 11.697 -16.135 -20.243 1.00 95.81 300 VAL A N 1
ATOM 2325 C CA . VAL A 1 300 ? 12.708 -16.971 -20.896 1.00 95.81 300 VAL A CA 1
ATOM 2326 C C . VAL A 1 300 ? 12.117 -17.510 -22.190 1.00 95.81 300 VAL A C 1
ATOM 2328 O O . VAL A 1 300 ? 11.131 -18.244 -22.166 1.00 95.81 300 VAL A O 1
ATOM 2331 N N . ARG A 1 301 ? 12.707 -17.155 -23.331 1.00 93.81 301 ARG A N 1
ATOM 2332 C CA . ARG A 1 301 ? 12.258 -17.566 -24.666 1.00 93.81 301 ARG A CA 1
ATOM 2333 C C . ARG A 1 301 ? 13.317 -18.394 -25.366 1.00 93.81 301 ARG A C 1
ATOM 2335 O O . ARG A 1 301 ? 14.501 -18.074 -25.309 1.00 93.81 301 ARG A O 1
ATOM 2342 N N . SER A 1 302 ? 12.898 -19.450 -26.055 1.00 90.69 302 SER A N 1
ATOM 2343 C CA . SER A 1 302 ? 13.802 -20.209 -26.921 1.00 90.69 302 SER A CA 1
ATOM 2344 C C . SER A 1 302 ? 14.146 -19.396 -28.169 1.00 90.69 302 SER A C 1
ATOM 2346 O O . SER A 1 302 ? 13.252 -18.979 -28.895 1.00 90.69 302 SER A O 1
ATOM 2348 N N . GLY A 1 303 ? 15.431 -19.228 -28.479 1.00 79.19 303 GLY A N 1
ATOM 2349 C CA . GLY A 1 303 ? 15.881 -18.558 -29.704 1.00 79.19 303 GLY A CA 1
ATOM 2350 C C . GLY A 1 303 ? 15.631 -19.361 -30.989 1.00 79.19 303 GLY A C 1
ATOM 2351 O O . GLY A 1 303 ? 15.834 -18.846 -32.083 1.00 79.19 303 GLY A O 1
ATOM 2352 N N . LYS A 1 304 ? 15.205 -20.629 -30.880 1.00 78.31 304 LYS A N 1
ATOM 2353 C CA . LYS A 1 304 ? 14.969 -21.541 -32.017 1.00 78.31 304 LYS A CA 1
ATOM 2354 C C . LYS A 1 304 ? 13.538 -22.092 -32.079 1.00 78.31 304 LYS A C 1
ATOM 2356 O O . LYS A 1 304 ? 13.263 -22.951 -32.912 1.00 78.31 304 LYS A O 1
ATOM 2361 N N . GLY A 1 305 ? 12.636 -21.642 -31.206 1.00 76.44 305 GLY A N 1
ATOM 2362 C CA . GLY A 1 305 ? 11.271 -22.165 -31.111 1.00 76.44 305 GLY A CA 1
ATOM 2363 C C . GLY A 1 305 ? 10.293 -21.170 -30.493 1.00 76.44 305 GLY A C 1
ATOM 2364 O O . GLY A 1 305 ? 10.646 -20.038 -30.196 1.00 76.44 305 GLY A O 1
ATOM 2365 N N . THR A 1 306 ? 9.049 -21.600 -30.279 1.00 80.94 306 THR A N 1
ATOM 2366 C CA . THR A 1 306 ? 7.978 -20.756 -29.711 1.00 80.94 306 THR A CA 1
ATOM 2367 C C . THR A 1 306 ? 7.846 -20.881 -28.191 1.00 80.94 306 THR A C 1
ATOM 2369 O O . THR A 1 306 ? 6.915 -20.333 -27.606 1.00 80.94 306 THR A O 1
ATOM 2372 N N . GLY A 1 307 ? 8.739 -21.642 -27.548 1.00 89.25 307 GLY A N 1
ATOM 2373 C CA . GLY A 1 307 ? 8.697 -21.885 -26.110 1.00 89.25 307 GLY A CA 1
ATOM 2374 C C . GLY A 1 307 ? 8.958 -20.606 -25.321 1.00 89.25 307 GLY A C 1
ATOM 2375 O O . GLY A 1 307 ? 9.970 -19.938 -25.550 1.00 89.25 307 GLY A O 1
ATOM 2376 N N . CYS A 1 308 ? 8.060 -20.295 -24.388 1.00 92.94 308 CYS A N 1
ATOM 2377 C CA . CYS A 1 308 ? 8.190 -19.172 -23.467 1.00 92.94 308 CYS A CA 1
ATOM 2378 C C . CYS A 1 308 ? 7.907 -19.652 -22.042 1.00 92.94 308 CYS A C 1
ATOM 2380 O O . CYS A 1 308 ? 6.928 -20.353 -21.806 1.00 92.94 308 CYS A O 1
ATOM 2382 N N . TYR A 1 309 ? 8.741 -19.257 -21.095 1.00 95.38 309 TYR A N 1
ATOM 2383 C CA . TYR A 1 309 ? 8.508 -19.410 -19.667 1.00 95.38 309 TYR A CA 1
ATOM 2384 C C . TYR A 1 309 ? 8.436 -18.023 -19.043 1.00 95.38 309 TYR A C 1
ATOM 2386 O O . TYR A 1 309 ? 9.201 -17.135 -19.424 1.00 95.38 309 TYR A O 1
ATOM 2394 N N . TYR A 1 310 ? 7.507 -17.835 -18.117 1.00 96.25 310 TYR A N 1
ATOM 2395 C CA . TYR A 1 310 ? 7.333 -16.597 -17.382 1.00 96.25 310 TYR A CA 1
ATOM 2396 C C . TYR A 1 310 ? 7.280 -16.869 -15.885 1.00 96.25 310 TYR A C 1
ATOM 2398 O O . TYR A 1 310 ? 6.553 -17.755 -15.440 1.00 96.25 310 TYR A O 1
ATOM 2406 N N . LEU A 1 311 ? 8.034 -16.078 -15.130 1.00 96.44 311 LEU A N 1
ATOM 2407 C CA . LEU A 1 311 ? 8.070 -16.082 -13.678 1.00 96.44 311 LEU A CA 1
ATOM 2408 C C . LEU A 1 311 ? 7.780 -14.674 -13.157 1.00 96.44 311 LEU A C 1
ATOM 2410 O O . LEU A 1 311 ? 8.520 -13.737 -13.447 1.00 96.44 311 LEU A O 1
ATOM 2414 N N . ASP A 1 312 ? 6.731 -14.563 -12.355 1.00 94.81 312 ASP A N 1
ATOM 2415 C CA . ASP A 1 312 ? 6.376 -13.398 -11.551 1.00 94.81 312 ASP A CA 1
ATOM 2416 C C . ASP A 1 312 ? 6.632 -13.757 -10.086 1.00 94.81 312 ASP A C 1
ATOM 2418 O O . ASP A 1 312 ? 6.106 -14.749 -9.569 1.00 94.81 312 ASP A O 1
ATOM 2422 N N . THR A 1 313 ? 7.515 -13.018 -9.423 1.00 96.00 313 THR A N 1
ATOM 2423 C CA . THR A 1 313 ? 7.814 -13.281 -8.021 1.00 96.00 313 THR A CA 1
ATOM 2424 C C . THR A 1 313 ? 8.165 -12.019 -7.260 1.00 96.00 313 THR A C 1
ATOM 2426 O O . THR A 1 313 ? 8.945 -11.182 -7.713 1.00 96.00 313 THR A O 1
ATOM 2429 N N . VAL A 1 314 ? 7.625 -11.915 -6.050 1.00 95.12 314 VAL A N 1
ATOM 2430 C CA . VAL A 1 314 ? 7.875 -10.796 -5.146 1.00 95.12 314 VAL A CA 1
ATOM 2431 C C . VAL A 1 314 ? 8.625 -11.304 -3.927 1.00 95.12 314 VAL A C 1
ATOM 2433 O O . VAL A 1 314 ? 8.293 -12.349 -3.359 1.00 95.12 314 VAL A O 1
ATOM 2436 N N . TRP A 1 315 ? 9.651 -10.560 -3.534 1.00 94.94 315 TRP A N 1
ATOM 2437 C CA . TRP A 1 315 ? 10.557 -10.904 -2.450 1.00 94.94 315 TRP A CA 1
ATOM 2438 C C . TRP A 1 315 ? 10.640 -9.764 -1.452 1.00 94.94 315 TRP A C 1
ATOM 2440 O O . TRP A 1 315 ? 10.799 -8.603 -1.822 1.00 94.94 315 TRP A O 1
ATOM 2450 N N . GLN A 1 316 ? 10.601 -10.119 -0.176 1.00 93.19 316 GLN A N 1
ATOM 2451 C CA . GLN A 1 316 ? 10.882 -9.225 0.928 1.00 93.19 316 GLN A CA 1
ATOM 2452 C C . GLN A 1 316 ? 12.315 -9.435 1.398 1.00 93.19 316 GLN A C 1
ATOM 2454 O O . GLN A 1 316 ? 12.742 -10.570 1.606 1.00 93.19 316 GLN A O 1
ATOM 2459 N N . ARG A 1 317 ? 13.052 -8.346 1.596 1.00 89.88 317 ARG A N 1
ATOM 2460 C CA . ARG A 1 317 ? 14.381 -8.352 2.201 1.00 89.88 317 ARG A CA 1
ATOM 2461 C C . ARG A 1 317 ? 14.380 -7.578 3.510 1.00 89.88 317 ARG A C 1
ATOM 2463 O O . ARG A 1 317 ? 13.870 -6.463 3.590 1.00 89.88 317 ARG A O 1
ATOM 2470 N N . GLU A 1 318 ? 15.009 -8.154 4.520 1.00 84.38 318 GLU A N 1
ATOM 2471 C CA . GLU A 1 318 ? 15.158 -7.561 5.843 1.00 84.38 318 GLU A CA 1
ATOM 2472 C C . GLU A 1 318 ? 16.634 -7.517 6.217 1.00 84.38 318 GLU A C 1
ATOM 2474 O O . GLU A 1 318 ? 17.363 -8.495 6.040 1.00 84.38 318 GLU A O 1
ATOM 2479 N N . ALA A 1 319 ? 17.098 -6.377 6.728 1.00 72.00 319 ALA A N 1
ATOM 2480 C CA . ALA A 1 319 ? 18.460 -6.270 7.228 1.00 72.00 319 ALA A CA 1
ATOM 2481 C C . ALA A 1 319 ? 18.572 -7.076 8.533 1.00 72.00 319 ALA A C 1
ATOM 2483 O O . ALA A 1 319 ? 18.018 -6.699 9.565 1.00 72.00 319 ALA A O 1
ATOM 2484 N N . GLY A 1 320 ? 19.278 -8.203 8.493 1.00 54.59 320 GLY A N 1
ATOM 2485 C CA . GLY A 1 320 ? 19.410 -9.119 9.618 1.00 54.59 320 GLY A CA 1
ATOM 2486 C C . GLY A 1 320 ? 20.371 -8.604 10.686 1.00 54.59 320 GLY A C 1
ATOM 2487 O O . GLY A 1 320 ? 21.592 -8.680 10.534 1.00 54.59 320 GLY A O 1
ATOM 2488 N N . GLY A 1 321 ? 19.810 -8.143 11.807 1.00 55.09 321 GLY A N 1
ATOM 2489 C CA . GLY A 1 321 ? 20.504 -7.938 13.083 1.00 55.09 321 GLY A CA 1
ATOM 2490 C C . GLY A 1 321 ? 21.812 -7.130 13.028 1.00 55.09 321 GLY A C 1
ATOM 2491 O O . GLY A 1 321 ? 22.066 -6.336 12.126 1.00 55.09 321 GLY A O 1
ATOM 2492 N N . LEU A 1 322 ? 22.678 -7.345 14.027 1.00 48.59 322 LEU A N 1
ATOM 2493 C CA . LEU A 1 322 ? 23.945 -6.613 14.204 1.00 48.59 322 LEU A CA 1
ATOM 2494 C C . LEU A 1 322 ? 24.962 -6.828 13.067 1.00 48.59 322 LEU A C 1
ATOM 2496 O O . LEU A 1 322 ? 25.873 -6.018 12.908 1.00 48.59 322 LEU A O 1
ATOM 2500 N N . LYS A 1 323 ? 24.822 -7.909 12.286 1.00 54.91 323 LYS A N 1
ATOM 2501 C CA . LYS A 1 323 ? 25.730 -8.251 11.179 1.00 54.91 323 LYS A CA 1
ATOM 2502 C C . LYS A 1 323 ? 25.274 -7.719 9.817 1.00 54.91 323 LYS A C 1
ATOM 2504 O O . LYS A 1 323 ? 26.078 -7.725 8.893 1.00 54.91 323 LYS A O 1
ATOM 2509 N N . LYS A 1 324 ? 24.043 -7.195 9.713 1.00 60.56 324 LYS A N 1
ATOM 2510 C CA . LYS A 1 324 ? 23.438 -6.667 8.475 1.00 60.56 324 LYS A CA 1
ATOM 2511 C C . LYS A 1 324 ? 23.391 -7.675 7.315 1.00 60.56 324 LYS A C 1
ATOM 2513 O O . LYS A 1 324 ? 23.385 -7.263 6.157 1.00 60.56 324 LYS A O 1
ATOM 2518 N N . ASP A 1 325 ? 23.337 -8.973 7.605 1.00 78.62 325 ASP A N 1
ATOM 2519 C CA . ASP A 1 325 ? 23.116 -9.978 6.563 1.00 78.62 325 ASP A CA 1
ATOM 2520 C C . ASP A 1 325 ? 21.656 -9.888 6.111 1.00 78.62 325 ASP A C 1
ATOM 2522 O O . ASP A 1 325 ? 20.749 -9.950 6.938 1.00 78.62 325 ASP A O 1
ATOM 2526 N N . TRP A 1 326 ? 21.403 -9.704 4.816 1.00 81.00 326 TRP A N 1
ATOM 2527 C CA . TRP A 1 326 ? 20.032 -9.622 4.314 1.00 81.00 326 TRP A CA 1
ATOM 2528 C C . TRP A 1 326 ? 19.353 -10.989 4.402 1.00 81.00 326 TRP A C 1
ATOM 2530 O O . TRP A 1 326 ? 19.794 -11.948 3.769 1.00 81.00 326 TRP A O 1
ATOM 2540 N N . GLN A 1 327 ? 18.261 -11.069 5.159 1.00 86.81 327 GLN A N 1
ATOM 2541 C CA . GLN A 1 327 ? 17.319 -12.177 5.059 1.00 86.81 327 GLN A CA 1
ATOM 2542 C C . GLN A 1 327 ? 16.369 -11.884 3.908 1.00 86.81 327 GLN A C 1
ATOM 2544 O O . GLN A 1 327 ? 15.870 -10.766 3.799 1.00 86.81 327 GLN A O 1
ATOM 2549 N N . ILE A 1 328 ? 16.150 -12.865 3.036 1.00 90.00 328 ILE A N 1
ATOM 2550 C CA . ILE A 1 328 ? 15.276 -12.717 1.875 1.00 90.00 328 ILE A CA 1
ATOM 2551 C C . ILE A 1 328 ? 14.206 -13.802 1.943 1.00 90.00 328 ILE A C 1
ATOM 2553 O O . ILE A 1 328 ? 14.528 -14.985 2.055 1.00 90.00 328 ILE A O 1
ATOM 2557 N N . THR A 1 329 ? 12.948 -13.389 1.855 1.00 92.50 329 THR A N 1
ATOM 2558 C CA . THR A 1 329 ? 11.773 -14.256 1.915 1.00 92.50 329 THR A CA 1
ATOM 2559 C C . THR A 1 329 ? 10.931 -14.024 0.670 1.00 92.50 329 THR A C 1
ATOM 2561 O O . THR A 1 329 ? 10.617 -12.884 0.334 1.00 92.50 329 THR A O 1
ATOM 2564 N N . GLN A 1 330 ? 10.557 -15.095 -0.023 1.00 94.31 330 GLN A N 1
ATOM 2565 C CA . GLN A 1 330 ? 9.598 -15.013 -1.119 1.00 94.31 330 GLN A CA 1
ATOM 2566 C C . GLN A 1 330 ? 8.194 -14.798 -0.542 1.00 94.31 330 GLN A C 1
ATOM 2568 O O . GLN A 1 330 ? 7.770 -15.559 0.326 1.00 94.31 330 GLN A O 1
ATOM 2573 N N . ILE A 1 331 ? 7.490 -13.769 -1.015 1.00 93.12 331 ILE A N 1
ATOM 2574 C CA . ILE A 1 331 ? 6.134 -13.428 -0.550 1.00 93.12 331 ILE A CA 1
ATOM 2575 C C . ILE A 1 331 ? 5.056 -13.722 -1.598 1.00 93.12 331 ILE A C 1
ATOM 2577 O O . ILE A 1 331 ? 3.905 -13.941 -1.239 1.00 93.12 331 ILE A O 1
ATOM 2581 N N . SER A 1 332 ? 5.422 -13.756 -2.882 1.00 93.88 332 SER A N 1
ATOM 2582 C CA . SER A 1 332 ? 4.532 -14.151 -3.977 1.00 93.88 332 SER A CA 1
ATOM 2583 C C . SER A 1 332 ? 5.312 -14.873 -5.074 1.00 93.88 332 SER A C 1
ATOM 2585 O O . SER A 1 332 ? 6.495 -14.590 -5.308 1.00 93.88 332 SER A O 1
ATOM 2587 N N . PHE A 1 333 ? 4.647 -15.816 -5.737 1.00 94.06 333 PHE A N 1
ATOM 2588 C CA . PHE A 1 333 ? 5.207 -16.618 -6.815 1.00 94.06 333 PHE A CA 1
ATOM 2589 C C . PHE A 1 333 ? 4.114 -17.081 -7.777 1.00 94.06 333 PHE A C 1
ATOM 2591 O O . PHE A 1 333 ? 3.107 -17.656 -7.358 1.00 94.06 333 PHE A O 1
ATOM 2598 N N . ARG A 1 334 ? 4.346 -16.882 -9.073 1.00 94.12 334 ARG A N 1
ATOM 2599 C CA . ARG A 1 334 ? 3.511 -17.389 -10.157 1.00 94.12 334 ARG A CA 1
ATOM 2600 C C . ARG A 1 334 ? 4.381 -17.746 -11.356 1.00 94.12 334 ARG A C 1
ATOM 2602 O O . ARG A 1 334 ? 5.188 -16.943 -11.814 1.00 94.12 334 ARG A O 1
ATOM 2609 N N . GLU A 1 335 ? 4.153 -18.933 -11.903 1.00 95.81 335 GLU A N 1
ATOM 2610 C CA . GLU A 1 335 ? 4.788 -19.398 -13.135 1.00 95.81 335 GLU A CA 1
ATOM 2611 C C . GLU A 1 335 ? 3.747 -19.625 -14.235 1.00 95.81 335 GLU A C 1
ATOM 2613 O O . GLU A 1 335 ? 2.643 -20.106 -13.977 1.00 95.81 335 GLU A O 1
ATOM 2618 N N . LEU A 1 336 ? 4.086 -19.253 -15.470 1.00 95.50 336 LEU A N 1
ATOM 2619 C CA . LEU A 1 336 ? 3.241 -19.425 -16.652 1.00 95.50 336 LEU A CA 1
ATOM 2620 C C . LEU A 1 336 ? 4.084 -19.906 -17.834 1.00 95.50 336 LEU A C 1
ATOM 2622 O O . LEU A 1 336 ? 5.265 -19.583 -17.958 1.00 95.50 336 LEU A O 1
ATOM 2626 N N . TRP A 1 337 ? 3.455 -20.661 -18.731 1.00 95.69 337 TRP A N 1
ATOM 2627 C CA . TRP A 1 337 ? 4.125 -21.291 -19.865 1.00 95.69 337 TRP A CA 1
ATOM 2628 C C . TRP A 1 337 ? 3.437 -20.944 -21.186 1.00 95.69 337 TRP A C 1
ATOM 2630 O O . TRP A 1 337 ? 2.211 -20.921 -21.293 1.00 95.69 337 TRP A O 1
ATOM 2640 N N . ASN A 1 338 ? 4.247 -20.751 -22.223 1.00 92.69 338 ASN A N 1
ATOM 2641 C CA . ASN A 1 338 ? 3.852 -20.566 -23.615 1.00 92.69 338 ASN A CA 1
ATOM 2642 C C . ASN A 1 338 ? 2.782 -19.476 -23.778 1.00 92.69 338 ASN A C 1
ATOM 2644 O O . ASN A 1 338 ? 3.027 -18.332 -23.419 1.00 92.69 338 ASN A O 1
ATOM 2648 N N . GLN A 1 339 ? 1.603 -19.821 -24.302 1.00 89.12 339 GLN A N 1
ATOM 2649 C CA . GLN A 1 339 ? 0.511 -18.874 -24.557 1.00 89.12 339 GLN A CA 1
ATOM 2650 C C . GLN A 1 339 ? -0.075 -18.246 -23.284 1.00 89.12 339 GLN A C 1
ATOM 2652 O O . GLN A 1 339 ? -0.751 -17.230 -23.378 1.00 89.12 339 GLN A O 1
ATOM 2657 N N . ALA A 1 340 ? 0.177 -18.829 -22.107 1.00 91.31 340 ALA A N 1
ATOM 2658 C CA . ALA A 1 340 ? -0.228 -18.233 -20.838 1.00 91.31 340 ALA A CA 1
ATOM 2659 C C . ALA A 1 340 ? 0.755 -17.157 -20.349 1.00 91.31 340 ALA A C 1
ATOM 2661 O O . ALA A 1 340 ? 0.408 -16.391 -19.455 1.00 91.31 340 ALA A O 1
ATOM 2662 N N . ALA A 1 341 ? 1.978 -17.105 -20.890 1.00 90.88 341 ALA A N 1
ATOM 2663 C CA . ALA A 1 341 ? 2.941 -16.074 -20.530 1.00 90.88 341 ALA A CA 1
ATOM 2664 C C . ALA A 1 341 ? 2.488 -14.711 -21.089 1.00 90.88 341 ALA A C 1
ATOM 2666 O O . ALA A 1 341 ? 2.149 -14.630 -22.273 1.00 90.88 341 ALA A O 1
ATOM 2667 N N . PRO A 1 342 ? 2.507 -13.637 -20.280 1.00 90.88 342 PRO A N 1
ATOM 2668 C CA . PRO A 1 342 ? 2.167 -12.306 -20.754 1.00 90.88 342 PRO A CA 1
ATOM 2669 C C . PRO A 1 342 ? 3.196 -11.813 -21.773 1.00 90.88 342 PRO A C 1
ATOM 2671 O O . PRO A 1 342 ? 4.354 -12.252 -21.794 1.00 90.88 342 PRO A O 1
ATOM 2674 N N . GLU A 1 343 ? 2.781 -10.856 -22.599 1.00 90.25 343 GLU A N 1
ATOM 2675 C CA . GLU A 1 343 ? 3.708 -10.150 -23.475 1.00 90.25 343 GLU A CA 1
ATOM 2676 C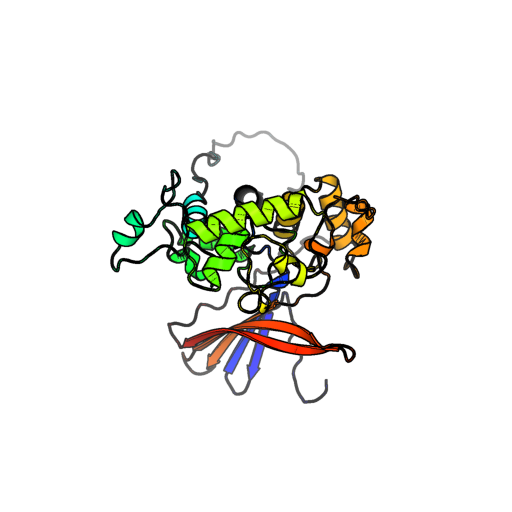 C . GLU A 1 343 ? 4.786 -9.432 -22.659 1.00 90.25 343 GLU A C 1
ATOM 2678 O O . GLU A 1 343 ? 4.547 -8.956 -21.549 1.00 90.25 343 GLU A O 1
ATOM 2683 N N . ILE A 1 344 ? 5.994 -9.370 -23.220 1.00 87.62 344 ILE A N 1
ATOM 2684 C CA . ILE A 1 344 ? 7.080 -8.593 -22.630 1.00 87.62 344 ILE A CA 1
ATOM 2685 C C . ILE A 1 344 ? 6.721 -7.116 -22.832 1.00 87.62 344 ILE A C 1
ATOM 2687 O O . ILE A 1 344 ? 6.566 -6.713 -23.990 1.00 87.62 344 ILE A O 1
ATOM 2691 N N . PRO A 1 345 ? 6.615 -6.303 -21.765 1.00 83.69 345 PRO A N 1
ATOM 2692 C CA . PRO A 1 345 ? 6.348 -4.878 -21.902 1.00 83.69 345 PRO A CA 1
ATOM 2693 C C . PRO A 1 345 ? 7.365 -4.227 -22.839 1.00 83.69 345 PRO A C 1
ATOM 2695 O O . PRO A 1 345 ? 8.560 -4.535 -22.783 1.00 83.69 345 PRO A O 1
ATOM 2698 N N . LYS A 1 346 ? 6.908 -3.339 -23.722 1.00 78.44 346 LYS A N 1
ATOM 2699 C CA . LYS A 1 346 ? 7.819 -2.543 -24.550 1.00 78.44 346 LYS A CA 1
ATOM 2700 C C . LYS A 1 346 ? 8.529 -1.535 -23.648 1.00 78.44 346 LYS A C 1
ATOM 2702 O O . LYS A 1 346 ? 7.913 -0.998 -22.733 1.00 78.44 346 LYS A O 1
ATOM 2707 N N . LEU A 1 347 ? 9.819 -1.306 -23.886 1.00 66.69 347 LEU A N 1
ATOM 2708 C CA . LEU A 1 347 ? 10.477 -0.138 -23.308 1.00 66.69 347 LEU A CA 1
ATOM 2709 C C . LEU A 1 347 ? 9.801 1.092 -23.915 1.00 66.69 347 LEU A C 1
ATOM 2711 O O . LEU A 1 347 ? 9.682 1.172 -25.137 1.00 66.69 347 LEU A O 1
ATOM 2715 N N . GLU A 1 348 ? 9.339 2.018 -23.078 1.00 57.66 348 GLU A N 1
ATOM 2716 C CA . GLU A 1 348 ? 9.090 3.372 -23.558 1.00 57.66 348 GLU A CA 1
ATOM 2717 C C . GLU A 1 348 ? 10.442 3.895 -24.042 1.00 57.66 348 GLU A C 1
ATOM 2719 O O . GLU A 1 348 ? 11.402 3.951 -23.267 1.00 57.66 348 GLU A O 1
ATOM 2724 N N . GLU A 1 349 ? 10.559 4.163 -25.344 1.00 44.03 349 GLU A N 1
ATOM 2725 C CA . GLU A 1 349 ? 11.766 4.785 -25.872 1.00 44.03 349 GLU A CA 1
ATOM 2726 C C . GLU A 1 349 ? 11.963 6.100 -25.110 1.00 44.03 349 GLU A C 1
ATOM 2728 O O . GLU A 1 349 ? 10.988 6.843 -24.929 1.00 44.03 349 GLU A O 1
ATOM 2733 N N . PRO A 1 350 ? 13.174 6.378 -24.589 1.00 40.62 350 PRO A N 1
ATOM 2734 C CA . PRO A 1 350 ? 13.428 7.673 -23.989 1.00 40.62 350 PRO A CA 1
ATOM 2735 C C . PRO A 1 350 ? 13.044 8.709 -25.039 1.00 40.62 350 PRO A C 1
ATOM 2737 O O . PRO A 1 350 ? 13.544 8.641 -26.161 1.00 40.62 350 PRO A O 1
ATOM 2740 N N . LYS A 1 351 ? 12.124 9.621 -24.695 1.00 37.34 351 LYS A N 1
ATOM 2741 C CA . LYS A 1 351 ? 11.861 10.790 -25.533 1.00 37.34 351 LYS A CA 1
ATOM 2742 C C . LYS A 1 351 ? 13.232 11.403 -25.789 1.00 37.34 351 LYS A C 1
ATOM 2744 O O . LYS A 1 351 ? 13.894 11.790 -24.823 1.00 37.34 351 LYS A O 1
ATOM 2749 N N . GLU A 1 352 ? 13.698 11.361 -27.036 1.00 33.78 352 GLU A N 1
ATOM 2750 C CA . GLU A 1 352 ? 14.924 12.047 -27.411 1.00 33.78 352 GLU A CA 1
ATOM 2751 C C . GLU A 1 352 ? 14.740 13.479 -26.924 1.00 33.78 352 GLU A C 1
ATOM 2753 O O . GLU A 1 352 ? 13.783 14.158 -27.299 1.00 33.78 352 GLU A O 1
ATOM 2758 N N . ASN A 1 353 ? 15.584 13.891 -25.980 1.00 37.25 353 ASN A N 1
ATOM 2759 C CA . ASN A 1 353 ? 15.706 15.294 -25.649 1.00 37.25 353 ASN A CA 1
ATOM 2760 C C . ASN A 1 353 ? 16.337 15.931 -26.889 1.00 37.25 353 ASN A C 1
ATOM 2762 O O . ASN A 1 353 ? 17.557 16.053 -26.973 1.00 37.25 353 ASN A O 1
ATOM 2766 N N . GLU A 1 354 ? 15.515 16.261 -27.881 1.00 37.50 354 GLU A N 1
ATOM 2767 C CA . GLU A 1 354 ? 15.842 17.312 -28.828 1.00 37.50 354 GLU A CA 1
ATOM 2768 C C . GLU A 1 354 ? 15.953 18.594 -27.998 1.00 37.50 354 GLU A C 1
ATOM 2770 O O . GLU A 1 354 ? 14.947 19.163 -27.585 1.00 37.50 354 GLU A O 1
ATOM 2775 N N . GLU A 1 355 ? 17.178 18.947 -27.607 1.00 35.94 355 GLU A N 1
ATOM 2776 C CA . GLU A 1 355 ? 17.822 20.215 -27.976 1.00 35.94 355 GLU A CA 1
ATOM 2777 C C . GLU A 1 355 ? 19.157 20.387 -27.218 1.00 35.94 355 GLU A C 1
ATOM 2779 O O . GLU A 1 355 ? 19.201 20.474 -25.987 1.00 35.94 355 GLU A O 1
ATOM 2784 N N . ASP A 1 356 ? 20.232 20.393 -28.019 1.00 32.69 356 ASP A N 1
ATOM 2785 C CA . ASP A 1 356 ? 21.578 20.927 -27.752 1.00 32.69 356 ASP A CA 1
ATOM 2786 C C . ASP A 1 356 ? 21.597 22.464 -27.858 1.00 32.69 356 ASP A C 1
ATOM 2788 O O . ASP A 1 356 ? 20.862 23.008 -28.720 1.00 32.69 356 ASP A O 1
#

Secondary structure (DSSP, 8-state):
--SS------BTTEEEEEETTEEEEEEEEEGGGS-BTTT--HHHHHHHHHHHHHHHHS-----PPP---------------TT-------HHHHHHHS--SSPPTT---HHHHHTSSS------S--S-GGGGGGSTTHHHHHHHHTTT-BS-S-B-TTTS-HHHHHHHHHHHS---HHHHHHHHHHHHHHHHHSS--SSGGGGGGSTT----TTTGGGB-SS--EETTTS-HHHHHHHHHHTT--HHHHHHHHHHHHHS---SGGGGTTTTT----TTSPPHHHHEESS--EEEEEEEEEETTSS-EEEEEEEEEEEEEGGGTEEEEEEEEEEEEEGGGSPPPPPP---------

Solvent-accessible surface area (backbone atoms only — not comparable to full-atom values): 20930 Å² total; per-residue (Å²): 137,78,82,92,62,80,80,62,73,67,59,94,44,31,36,73,48,78,57,99,61,27,42,36,40,38,37,49,44,63,44,21,20,24,44,38,60,60,54,53,47,75,67,34,50,52,50,45,53,52,52,54,53,52,61,73,65,56,71,87,78,70,84,76,79,88,74,83,91,79,94,70,94,74,81,90,73,78,73,83,69,93,80,74,77,75,77,82,77,60,37,18,62,52,36,28,30,41,76,72,78,76,55,45,97,79,28,42,35,54,73,57,36,54,68,40,90,79,57,49,74,64,68,39,13,52,59,90,44,71,73,59,37,54,75,37,72,70,10,57,65,52,33,72,68,43,56,88,56,40,24,59,66,78,54,45,34,78,81,74,43,53,29,66,44,49,32,19,46,50,47,60,65,43,96,68,59,66,74,57,39,55,49,35,17,55,30,43,46,48,45,57,70,80,33,77,65,60,88,46,80,71,56,54,60,73,26,59,86,42,87,76,54,81,84,53,50,86,49,48,39,68,53,45,48,21,12,66,75,74,25,49,76,63,32,48,48,35,55,40,48,67,68,68,53,52,70,69,27,52,51,45,48,54,51,51,46,74,76,40,79,62,81,48,62,73,76,46,27,71,50,66,71,46,80,83,55,92,72,60,76,60,65,48,46,51,33,24,65,61,74,36,30,41,35,39,42,37,40,41,32,41,71,87,56,83,53,33,41,27,38,42,38,32,35,39,49,44,75,37,70,98,81,56,50,71,45,75,44,80,76,45,80,47,77,35,54,39,90,67,32,76,80,80,80,77,79,78,73,76,76,75,78,87,75,134

Mean predicted aligned error: 9.09 Å

Nearest PDB structures (foldseek):
  6stj-assembly1_H  TM=4.521E-01  e=2.027E+00  saltans group
  2zf4-assembly2_D  TM=3.727E-01  e=2.027E+00  Chromobacterium violaceum
  2zf3-assembly2_C  TM=3.989E-01  e=6.290E+00  Chromobacterium violaceum
  2zf3-assembly3_F  TM=3.478E-01  e=4.955E+00  Chromobacterium violaceum
  2zf3-assembly2_D  TM=3.737E-01  e=6.290E+00  Chromobacterium violaceum

Foldseek 3Di:
DPDPDDDFDQDQQWGWDDDPQKIKIKGKDQQLAFAALLFADPVLLVLLLVVLVVVVPDDPDDPPDDDDDDDDDDDDPDDPDPPPPPRDDCQQVVQLQAQDADGDPQHDAQVRQVPDVVRDHRLNAQDLFLVVQVSTDVSVVVSVRPVVRHGNDAADALLQHALRSVLRLVCVLDPDDPVLSVQQRVLSVVCVVVAQADPDPVCSCVRPSCPDCVSPVVRHDNFRRHALLRHDLSRQVSLVVSLVFDPQLSVVSVVVSVVHQDPAQVVSCVSRVHPPPRNHDDSRNRYDNDRFKMWMWMWMQRSVDQKIKIKTWIKGWDQDPPVRDIDIDTSDIDIDIGPRHDDDDDPPDPPPPPDD

Sequence (356 aa):
KKDGYQVATIIGGRADLEKDGYQVTIMIEDEGSKPNLNTLSDKGLGLLSQLIESKNIQPTVTPAADNSGTPTETPTVGNPSPSDTQQISLDPLLDWRDRNTEPRPEGAKLDYYQGLNPPYKPRDGFLASLEEMKQMKNGAQIYDLLAPEVTVFGKINPNTISGEAFSNFLNSTGEYQQGWLDTVADQFETYRRDHTRFDTIEMLKNVQGIITIEQFKPFLQISGACNVNMASDIGLTVLLKEANYSDSAIQGVLNLRKAGPIKQVAEVNGLLGYSGVKGQVHPDDYLTTVSTIIHYRIWVRSGKGTGCYYLDTVWQREAGGLKKDWQITQISFRELWNQAAPEIPKLEEPKENEED

pLDDT: mean 84.68, std 19.91, range [28.16, 98.31]